Protein AF-A0A8S3Y8Y1-F1 (afdb_monomer)

Nearest PDB structures (foldseek):
  6rm3-assembly1_SH0  TM=4.062E-01  e=2.127E+00  Vairimorpha necatrix
  5c3p-assembly2_B  TM=2.579E-01  e=4.625E+00  Neurospora crassa
  5c3q-assembly4_D  TM=2.534E-01  e=6.235E+00  Neurospora crassa
  5c3p-assembly1_A  TM=2.630E-01  e=7.458E+00  Neurospora crassa

pLDDT: mean 70.75, std 25.03, range [20.86, 96.25]

Solvent-accessible surface area (backbone atoms only — not comparable to full-atom values): 17813 Å² total; per-residue (Å²): 146,78,84,89,84,80,90,81,90,77,25,37,61,84,86,86,85,76,89,85,83,86,81,84,86,87,81,92,76,88,80,81,77,70,85,79,78,76,73,85,83,64,53,75,65,54,51,49,48,48,51,48,44,47,50,54,53,58,52,44,44,47,54,48,52,73,50,102,73,50,38,35,44,36,83,38,64,68,46,51,93,75,58,54,38,70,47,53,51,43,48,47,49,37,49,15,64,75,39,47,77,31,35,39,39,46,31,39,55,57,95,92,62,80,85,47,72,65,58,60,46,55,54,44,39,53,52,44,56,76,75,42,94,72,77,76,78,51,77,66,44,52,52,50,53,46,51,72,54,39,90,56,43,63,82,78,86,85,54,66,82,71,40,62,30,40,65,61,42,51,77,60,44,26,38,93,64,58,51,30,90,87,71,48,78,52,55,76,87,55,48,35,32,42,38,32,38,33,84,42,62,66,52,37,36,35,34,27,66,50,88,86,49,94,65,70,46,61,40,62,31,39,25,89,97,30,59,86,54,79,76,74,61,46,66,64,44,96,61,84,82,56,39,17,55,59,51,44,56,62,52,58,59,58,49,43,89,82,41,63,75,88,56,47,62,60,67,70,65,59,54,63,34,89,86,41,74,77,78,59,76,83,66,61,74,73,76,82,122

Organism: Parnassius apollo (NCBI:txid110799)

Secondary structure (DSSP, 8-state):
----------EE--PPP-----------------TTSSTTS--HHHHHHHHHHHHHHHGGGSS-EE-TTSEEEEEE---TTTTSSHHHHHHHHHHHHHSTT-EEEEEEPPTT----HHHHHHHHHHHHHHH------SHHHHHHHHHTT-TTEE-----GGG-EESGGGGGTTB---SB-TTSPBP-GGG--EEEEETTS-TTEEEEESSTT-SS-EEEE-BPTT-TTS---PEES-SSPPPBPHHIIIIIITGGGGGS-GGGHHHHHH--B-TTS----HHHHTTS--

Structure (mmCIF, N/CA/C/O backbone):
data_AF-A0A8S3Y8Y1-F1
#
_entry.id   AF-A0A8S3Y8Y1-F1
#
loop_
_atom_site.group_PDB
_atom_site.id
_atom_site.type_symbol
_atom_site.label_atom_id
_atom_site.label_alt_id
_atom_site.label_comp_id
_atom_site.label_asym_id
_atom_site.label_entity_id
_atom_site.label_seq_id
_atom_site.pdbx_PDB_ins_code
_atom_site.Cartn_x
_atom_site.Cartn_y
_atom_site.Cartn_z
_atom_site.occupancy
_atom_site.B_iso_or_equiv
_atom_site.auth_seq_id
_atom_site.auth_comp_id
_atom_site.auth_asym_id
_atom_site.auth_atom_id
_atom_site.pdbx_PDB_model_num
ATOM 1 N N . MET A 1 1 ? -17.303 14.295 18.936 1.00 23.83 1 MET A N 1
ATOM 2 C CA . MET A 1 1 ? -17.630 12.850 18.919 1.00 23.83 1 MET A CA 1
ATOM 3 C C . MET A 1 1 ? -17.755 12.363 17.471 1.00 23.83 1 MET A C 1
ATOM 5 O O . MET A 1 1 ? -18.796 11.875 17.056 1.00 23.83 1 MET A O 1
ATOM 9 N N . LYS A 1 2 ? -16.708 12.578 16.667 1.00 20.86 2 LYS A N 1
ATOM 10 C CA . LYS A 1 2 ? -16.625 12.171 15.261 1.00 20.86 2 LYS A CA 1
ATOM 11 C C . LYS A 1 2 ? -15.225 11.591 15.048 1.00 20.86 2 LYS A C 1
ATOM 13 O O . LYS A 1 2 ? -14.275 12.236 15.464 1.00 20.86 2 LYS A O 1
ATOM 18 N N . ARG A 1 3 ? -15.182 10.422 14.396 1.00 26.22 3 ARG A N 1
ATOM 19 C CA . ARG A 1 3 ? -14.034 9.743 13.762 1.00 26.22 3 ARG A CA 1
ATOM 20 C C . ARG A 1 3 ? -12.969 9.148 14.697 1.00 26.22 3 ARG A C 1
ATOM 22 O O . ARG A 1 3 ? -12.005 9.793 15.06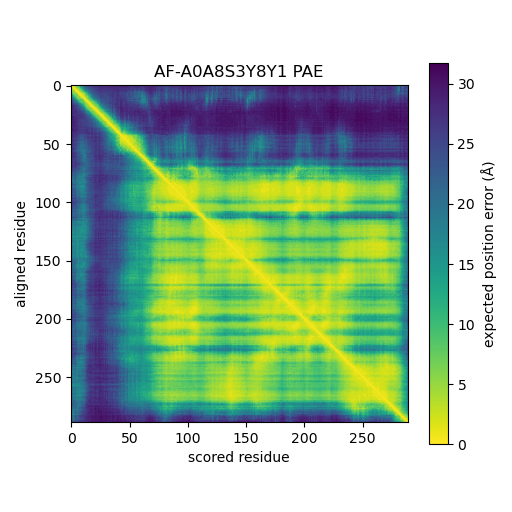5 1.00 26.22 3 ARG A O 1
ATOM 29 N N . VAL A 1 4 ? -13.145 7.858 15.001 1.00 21.75 4 VAL A N 1
ATOM 30 C CA . VAL A 1 4 ? -12.087 6.933 15.471 1.00 21.75 4 VAL A CA 1
ATOM 31 C C . VAL A 1 4 ? -11.690 5.954 14.343 1.00 21.75 4 VAL A C 1
ATOM 33 O O . VAL A 1 4 ? -10.938 5.009 14.548 1.00 21.75 4 VAL A O 1
ATOM 36 N N . ASP A 1 5 ? -12.146 6.187 13.113 1.00 27.16 5 ASP A N 1
ATOM 37 C CA . ASP A 1 5 ? -11.911 5.267 12.003 1.00 27.16 5 ASP A CA 1
ATOM 38 C C . ASP A 1 5 ? -10.678 5.691 11.205 1.00 27.16 5 ASP A C 1
ATOM 40 O O . ASP A 1 5 ? -10.756 6.590 10.370 1.00 27.16 5 ASP A O 1
ATOM 44 N N . LYS A 1 6 ? -9.542 5.032 11.448 1.00 24.86 6 LYS A N 1
ATOM 45 C CA . LYS A 1 6 ? -8.477 4.844 10.451 1.00 24.86 6 LYS A CA 1
ATOM 46 C C . LYS A 1 6 ? -7.597 3.658 10.864 1.00 24.86 6 LYS A C 1
ATOM 48 O O . LYS A 1 6 ? -7.171 3.548 12.008 1.00 24.86 6 LYS A O 1
ATOM 53 N N . ILE A 1 7 ? -7.315 2.817 9.868 1.00 23.47 7 ILE A N 1
ATOM 54 C CA . ILE A 1 7 ? -6.598 1.530 9.887 1.00 23.47 7 ILE A CA 1
ATOM 55 C C . ILE A 1 7 ? -7.489 0.326 10.242 1.00 23.47 7 ILE A C 1
ATOM 57 O O . ILE A 1 7 ? -7.338 -0.328 11.269 1.00 23.47 7 ILE A O 1
ATOM 61 N N . ILE A 1 8 ? -8.387 -0.016 9.314 1.00 24.86 8 ILE A N 1
ATOM 62 C CA . ILE A 1 8 ? -8.789 -1.408 9.088 1.00 24.86 8 ILE A CA 1
ATOM 63 C C . ILE A 1 8 ? -8.590 -1.679 7.593 1.00 24.86 8 ILE A C 1
ATOM 65 O O . ILE A 1 8 ? -9.354 -1.192 6.766 1.00 24.86 8 ILE A O 1
ATOM 69 N N . THR A 1 9 ? -7.541 -2.420 7.239 1.00 24.69 9 THR A N 1
ATOM 70 C CA . THR A 1 9 ? -7.360 -2.923 5.871 1.00 24.69 9 THR A CA 1
ATOM 71 C C . THR A 1 9 ? -8.204 -4.183 5.728 1.00 24.69 9 THR A C 1
ATOM 73 O O . THR A 1 9 ? -7.976 -5.169 6.428 1.00 24.69 9 THR A O 1
ATOM 76 N N . LEU A 1 10 ? -9.209 -4.119 4.860 1.00 25.00 10 LEU A N 1
ATOM 77 C CA . LEU A 1 10 ? -10.186 -5.170 4.609 1.00 25.00 10 LEU A CA 1
ATOM 78 C C . LEU A 1 10 ? -10.212 -5.525 3.130 1.00 25.00 10 LEU A C 1
ATOM 80 O O . LEU A 1 10 ? -10.138 -4.657 2.266 1.00 25.00 10 LEU A O 1
ATOM 84 N N . ALA A 1 11 ? -10.322 -6.816 2.878 1.00 24.70 11 ALA A N 1
ATOM 85 C CA . ALA A 1 11 ? -10.072 -7.481 1.619 1.00 24.70 11 ALA A CA 1
ATOM 86 C C . ALA A 1 11 ? -11.231 -8.473 1.407 1.00 24.70 11 ALA A C 1
ATOM 88 O O . ALA A 1 11 ? -11.487 -9.281 2.300 1.00 24.70 11 ALA A O 1
ATOM 89 N N . LEU A 1 12 ? -11.999 -8.329 0.316 1.00 28.31 12 LEU A N 1
ATOM 90 C CA . LEU A 1 12 ? -13.246 -9.061 0.047 1.00 28.31 12 LEU A CA 1
ATOM 91 C C . LEU A 1 12 ? -13.342 -9.696 -1.337 1.00 28.31 12 LEU A C 1
ATOM 93 O O . LEU A 1 12 ? -12.811 -9.150 -2.296 1.00 28.31 12 LEU A O 1
ATOM 97 N N . LYS A 1 13 ? -14.168 -10.748 -1.455 1.00 27.67 13 LYS A N 1
ATOM 98 C CA . LYS A 1 13 ? -14.647 -11.319 -2.726 1.00 27.67 13 LYS A CA 1
ATOM 99 C C . LYS A 1 13 ? -16.146 -11.646 -2.659 1.00 27.67 13 LYS A C 1
ATOM 101 O O . LYS A 1 13 ? -16.611 -12.220 -1.678 1.00 27.67 13 LYS A O 1
ATOM 106 N N . ASN A 1 14 ? -16.893 -11.358 -3.730 1.00 28.98 14 ASN A N 1
ATOM 107 C CA . ASN A 1 14 ? -18.220 -11.934 -3.991 1.00 28.98 14 ASN A CA 1
ATOM 108 C C . ASN A 1 14 ? -18.154 -12.837 -5.231 1.00 28.98 14 ASN A C 1
ATOM 110 O O . ASN A 1 14 ? -17.742 -12.399 -6.301 1.00 28.98 14 ASN A O 1
ATOM 114 N N . GLY A 1 15 ? -18.585 -14.092 -5.089 1.00 24.30 15 GLY A N 1
ATOM 115 C CA . GLY A 1 15 ? -18.872 -14.978 -6.214 1.00 24.30 15 GLY A CA 1
ATOM 116 C C . GLY A 1 15 ? -20.285 -14.732 -6.738 1.00 24.30 15 GLY A C 1
ATOM 117 O O . GLY A 1 15 ? -21.258 -14.920 -6.008 1.00 24.30 15 GLY A O 1
ATOM 118 N N . THR A 1 16 ? -20.409 -14.328 -7.998 1.00 24.09 16 THR A N 1
ATOM 119 C CA . THR A 1 16 ? -21.662 -14.406 -8.752 1.00 24.09 16 THR A CA 1
ATOM 120 C C . THR A 1 16 ? -21.821 -15.822 -9.290 1.00 24.09 16 THR A C 1
ATOM 122 O O . THR A 1 16 ? -21.011 -16.294 -10.082 1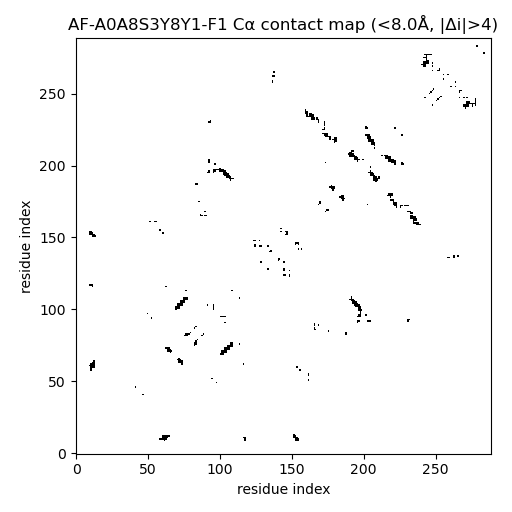.00 24.09 16 THR A O 1
ATOM 125 N N . THR A 1 17 ? -22.869 -16.508 -8.843 1.00 27.53 17 THR A N 1
ATOM 126 C CA . THR A 1 17 ? -23.357 -17.742 -9.458 1.00 27.53 17 THR A CA 1
ATOM 127 C C . THR A 1 17 ? -24.459 -17.369 -10.445 1.00 27.53 17 THR A C 1
ATOM 129 O O . THR A 1 17 ? -25.497 -16.854 -10.042 1.00 27.53 17 THR A O 1
ATOM 132 N N . GLU A 1 18 ? -24.246 -17.637 -11.732 1.00 24.78 18 GLU A N 1
ATOM 133 C CA . GLU A 1 18 ? -25.338 -17.883 -12.677 1.00 24.78 18 GLU A CA 1
ATOM 134 C C . GLU A 1 18 ? -25.140 -19.256 -13.339 1.00 24.78 18 GLU A C 1
ATOM 136 O O . GLU A 1 18 ? -23.999 -19.690 -13.523 1.00 24.78 18 GLU A O 1
ATOM 141 N N . PRO A 1 19 ? -26.232 -19.983 -13.641 1.00 24.92 19 PRO A N 1
ATOM 142 C CA . PRO A 1 19 ? -26.172 -21.383 -14.021 1.00 24.92 19 PRO A CA 1
ATOM 143 C C . PRO A 1 19 ? -25.986 -21.524 -15.533 1.00 24.92 19 PRO A C 1
ATOM 145 O O . PRO A 1 19 ? -26.845 -21.110 -16.310 1.00 24.92 19 PRO A O 1
ATOM 148 N N . LEU A 1 20 ? -24.910 -22.186 -15.963 1.00 25.19 20 LEU A N 1
ATOM 149 C CA . LEU A 1 20 ? -24.843 -22.741 -17.313 1.00 25.19 20 LEU A CA 1
ATOM 150 C C . LEU A 1 20 ? -25.178 -24.229 -17.279 1.00 25.19 20 LEU A C 1
ATOM 152 O O . LEU A 1 20 ? -24.509 -25.061 -16.669 1.00 25.19 20 LEU A O 1
ATOM 156 N N . GLN A 1 21 ? -26.294 -24.517 -17.930 1.00 24.86 21 GLN A N 1
ATOM 157 C CA . GLN A 1 21 ? -26.898 -25.815 -18.127 1.00 24.86 21 GLN A CA 1
ATOM 158 C C . GLN A 1 21 ? -26.229 -26.507 -19.324 1.00 24.86 21 GLN A C 1
ATOM 160 O O . GLN A 1 21 ? -26.227 -25.966 -20.426 1.00 24.86 21 GLN A O 1
ATOM 165 N N . GLY A 1 22 ? -25.731 -27.729 -19.105 1.00 24.05 22 GLY A N 1
ATOM 166 C CA . GLY A 1 22 ? -25.440 -28.717 -20.150 1.00 24.05 22 GLY A CA 1
ATOM 167 C C . GLY A 1 22 ? -23.963 -28.901 -20.507 1.00 24.05 22 GLY A C 1
ATOM 168 O O . GLY A 1 22 ? -23.391 -28.085 -21.213 1.00 24.05 22 GLY A O 1
ATOM 169 N N . CYS A 1 23 ? -23.365 -30.031 -20.118 1.00 22.09 23 CYS A N 1
ATOM 170 C CA . CYS A 1 23 ? -23.123 -31.172 -21.014 1.00 22.09 23 CYS A CA 1
ATOM 171 C C . CYS A 1 23 ? -22.205 -32.212 -20.336 1.00 22.09 23 CYS A C 1
ATOM 173 O O . CYS A 1 23 ? -21.180 -31.853 -19.777 1.00 22.09 23 CYS A O 1
ATOM 175 N N . SER A 1 24 ? -22.629 -33.475 -20.428 1.00 24.20 24 SER A N 1
ATOM 176 C CA . SER A 1 24 ? -21.925 -34.764 -20.312 1.00 24.20 24 SER A CA 1
ATOM 177 C C . SER A 1 24 ? -20.860 -35.033 -19.236 1.00 24.20 24 SER A C 1
ATOM 179 O O . SER A 1 24 ? -19.917 -34.291 -19.003 1.00 24.20 24 SER A O 1
ATOM 181 N N . LYS A 1 25 ? -21.023 -36.227 -18.663 1.00 28.50 25 LYS A N 1
ATOM 182 C CA . LYS A 1 25 ? -20.117 -36.956 -17.782 1.00 28.50 25 LYS A CA 1
ATOM 183 C C . LYS A 1 25 ? -18.821 -37.377 -18.489 1.00 28.50 25 LYS A C 1
ATOM 185 O O . LYS A 1 25 ? -18.799 -37.490 -19.713 1.00 28.50 25 LYS A O 1
ATOM 190 N N . ASP A 1 26 ? -17.873 -37.735 -17.622 1.00 26.00 26 ASP A N 1
ATOM 191 C CA . ASP A 1 26 ? -16.700 -38.590 -17.821 1.00 26.00 26 ASP A CA 1
ATOM 192 C C . ASP A 1 26 ? -15.452 -37.900 -18.392 1.00 26.00 26 ASP A C 1
ATOM 194 O O . ASP A 1 26 ? -15.323 -37.713 -19.591 1.00 26.00 26 ASP A O 1
ATOM 198 N N . ASP A 1 27 ? -14.531 -37.527 -17.491 1.00 24.45 27 ASP A N 1
ATOM 199 C CA . ASP A 1 27 ? -13.137 -37.990 -17.544 1.00 24.45 27 ASP A CA 1
ATOM 200 C C . ASP A 1 27 ? -12.398 -37.659 -16.232 1.00 24.45 27 ASP A C 1
ATOM 202 O O . ASP A 1 27 ? -12.190 -36.508 -15.847 1.00 24.45 27 ASP A O 1
ATOM 206 N N . HIS A 1 28 ? -12.011 -38.713 -15.512 1.00 26.66 28 HIS A N 1
ATOM 207 C CA . HIS A 1 28 ? -11.091 -38.650 -14.383 1.00 26.66 28 HIS A CA 1
ATOM 208 C C . HIS A 1 28 ? -9.667 -38.431 -14.907 1.00 26.66 28 HIS A C 1
ATOM 210 O O . HIS A 1 28 ? -9.074 -39.350 -15.465 1.00 26.66 28 HIS A O 1
ATOM 216 N N . ILE A 1 29 ? -9.075 -37.264 -14.646 1.00 22.75 29 ILE A N 1
ATOM 217 C CA . ILE A 1 29 ? -7.619 -37.090 -14.709 1.00 22.75 29 ILE A CA 1
ATOM 218 C C . ILE A 1 29 ? -7.143 -36.602 -13.344 1.00 22.75 29 ILE A C 1
ATOM 220 O O . ILE A 1 29 ? -7.298 -35.443 -12.970 1.00 22.75 29 ILE A O 1
ATOM 224 N N . SER A 1 30 ? -6.578 -37.530 -12.574 1.00 24.38 30 SER A N 1
ATOM 225 C CA . SER A 1 30 ? -5.793 -37.227 -11.385 1.00 24.38 30 SER A CA 1
ATOM 226 C C . SER A 1 30 ? -4.417 -36.715 -11.811 1.00 24.38 30 SER A C 1
ATOM 228 O O . SER A 1 30 ? -3.588 -37.492 -12.282 1.00 24.38 30 SER A O 1
ATOM 230 N N . THR A 1 31 ? -4.136 -35.436 -11.598 1.00 23.33 31 THR A N 1
ATOM 231 C CA . THR A 1 31 ? -2.765 -34.908 -11.592 1.00 23.33 31 THR A CA 1
ATOM 232 C C . THR A 1 31 ? -2.400 -34.508 -10.170 1.00 23.33 31 THR A C 1
ATOM 234 O O . THR A 1 31 ? -2.453 -33.352 -9.764 1.00 23.33 31 THR A O 1
ATOM 237 N N . SER A 1 32 ? -2.030 -35.515 -9.379 1.00 24.16 32 SER A N 1
ATOM 238 C CA . SER A 1 32 ? -1.279 -35.328 -8.143 1.00 24.16 32 SER A CA 1
ATOM 239 C C . SER A 1 32 ? 0.134 -34.857 -8.497 1.00 24.16 32 SER A C 1
ATOM 241 O O . SER A 1 32 ? 0.997 -35.670 -8.828 1.00 24.16 32 SER A O 1
ATOM 243 N N . LEU A 1 33 ? 0.380 -33.548 -8.447 1.00 24.61 33 LEU A N 1
ATOM 244 C CA . LEU A 1 33 ? 1.743 -33.022 -8.407 1.00 24.61 33 LEU A CA 1
ATOM 245 C C . LEU A 1 33 ? 2.350 -33.382 -7.042 1.00 24.61 33 LEU A C 1
ATOM 247 O O . LEU A 1 33 ? 1.899 -32.913 -5.995 1.00 24.61 33 LEU A O 1
ATOM 251 N N . ASN A 1 34 ? 3.338 -34.279 -7.066 1.00 23.42 34 ASN A N 1
ATOM 252 C CA . ASN A 1 34 ? 4.111 -34.710 -5.905 1.00 23.42 34 ASN A CA 1
ATOM 253 C C . ASN A 1 34 ? 4.783 -33.498 -5.238 1.00 23.42 34 ASN A C 1
ATOM 255 O O . ASN A 1 34 ? 5.732 -32.927 -5.768 1.00 23.42 34 ASN A O 1
ATOM 259 N N . LYS A 1 35 ? 4.333 -33.145 -4.028 1.00 28.31 35 LYS A N 1
ATOM 260 C CA . LYS A 1 35 ? 4.909 -32.091 -3.165 1.00 28.31 35 LYS A CA 1
ATOM 261 C C . LYS A 1 35 ? 6.355 -32.358 -2.700 1.00 28.31 35 LYS A C 1
ATOM 263 O O . LYS A 1 35 ? 6.893 -31.562 -1.939 1.00 28.31 35 LYS A O 1
ATOM 268 N N . SER A 1 36 ? 6.987 -33.458 -3.110 1.00 28.17 36 SER A N 1
ATOM 269 C CA . SER A 1 36 ? 8.294 -33.894 -2.601 1.00 28.17 36 SER A CA 1
ATOM 270 C C . SER A 1 36 ? 9.499 -33.514 -3.468 1.00 28.17 36 SER A C 1
ATOM 272 O O . SER A 1 36 ? 10.618 -33.781 -3.047 1.00 28.17 36 SER A O 1
ATOM 274 N N . GLU A 1 37 ? 9.315 -32.907 -4.646 1.00 28.73 37 GLU A N 1
ATOM 275 C CA . GLU A 1 37 ? 10.431 -32.641 -5.582 1.00 28.73 37 GLU A CA 1
ATOM 276 C C . GLU A 1 37 ? 10.811 -31.158 -5.755 1.00 28.73 37 GLU A C 1
ATOM 278 O O . GLU A 1 37 ? 11.763 -30.860 -6.465 1.00 28.73 37 GLU A O 1
ATOM 283 N N . VAL A 1 38 ? 10.158 -30.218 -5.056 1.00 29.95 38 VAL A N 1
ATOM 284 C CA . VAL A 1 38 ? 10.488 -28.769 -5.126 1.00 29.95 38 VAL A CA 1
ATOM 285 C C . VAL A 1 38 ? 11.272 -28.276 -3.890 1.00 29.95 38 VAL A C 1
ATOM 287 O O . VAL A 1 38 ? 11.667 -27.119 -3.792 1.00 29.95 38 VAL A O 1
ATOM 290 N N . SER A 1 39 ? 11.559 -29.155 -2.926 1.00 31.42 39 SER A N 1
ATOM 291 C CA . SER A 1 39 ? 12.133 -28.786 -1.623 1.00 31.42 39 SER A CA 1
ATOM 292 C C . SER A 1 39 ? 13.669 -28.798 -1.534 1.00 31.42 39 SER A C 1
ATOM 294 O O . SER A 1 39 ? 14.193 -28.697 -0.428 1.00 31.42 39 SER A O 1
ATOM 296 N N . SER A 1 40 ? 14.415 -28.931 -2.638 1.00 31.78 40 SER A N 1
ATOM 297 C CA . SER A 1 40 ? 15.884 -29.080 -2.578 1.00 31.78 40 SER A CA 1
ATOM 298 C C . SER A 1 40 ? 16.717 -27.839 -2.921 1.00 31.78 40 SER A C 1
ATOM 300 O O . SER A 1 40 ? 17.936 -27.921 -2.815 1.00 31.78 40 SER A O 1
ATOM 302 N N . GLU A 1 41 ? 16.125 -26.691 -3.270 1.00 35.97 41 GLU A N 1
ATOM 303 C CA . GLU A 1 41 ? 16.911 -25.488 -3.634 1.00 35.97 41 GLU A CA 1
ATOM 304 C C . GLU A 1 41 ? 16.467 -24.169 -2.977 1.00 35.97 41 GLU A C 1
ATOM 306 O O . GLU A 1 41 ? 17.026 -23.115 -3.278 1.00 35.97 41 GLU A O 1
ATOM 311 N N . LEU A 1 42 ? 15.526 -24.196 -2.030 1.00 35.12 42 LEU A N 1
ATOM 312 C CA . LEU A 1 42 ? 15.080 -22.991 -1.321 1.00 35.12 42 LEU A CA 1
ATOM 313 C C . LEU A 1 42 ? 15.514 -23.039 0.145 1.00 35.12 42 LEU A C 1
ATOM 315 O O . LEU A 1 42 ? 15.222 -23.995 0.861 1.00 35.12 42 LEU A O 1
ATOM 319 N N . ASN A 1 43 ? 16.231 -22.009 0.604 1.00 36.56 43 ASN A N 1
ATOM 320 C CA . ASN A 1 43 ? 16.643 -21.926 2.004 1.00 36.56 43 ASN A CA 1
ATOM 321 C C . ASN A 1 43 ? 15.439 -21.591 2.914 1.00 36.56 43 ASN A C 1
ATOM 323 O O . ASN A 1 43 ? 14.423 -21.055 2.468 1.00 36.56 43 ASN A O 1
ATOM 327 N N . GLN A 1 44 ? 15.561 -21.856 4.216 1.00 36.12 44 GLN A N 1
ATOM 328 C CA . GLN A 1 44 ? 14.463 -21.673 5.175 1.00 36.12 44 GLN A CA 1
ATOM 329 C C . GLN A 1 44 ? 13.957 -20.226 5.303 1.00 36.12 44 GLN A C 1
ATOM 331 O O . GLN A 1 44 ? 12.808 -20.006 5.679 1.00 36.12 44 GLN A O 1
ATOM 336 N N . ASP A 1 45 ? 14.781 -19.237 4.965 1.00 37.19 45 ASP A N 1
ATOM 337 C CA . ASP A 1 45 ? 14.395 -17.828 4.910 1.00 37.19 45 ASP A CA 1
ATOM 338 C C . ASP A 1 45 ? 13.669 -17.481 3.604 1.00 37.19 45 ASP A C 1
ATOM 340 O O . ASP A 1 45 ? 12.795 -16.622 3.622 1.00 37.19 45 ASP A O 1
ATOM 344 N N . GLN A 1 46 ? 13.945 -18.176 2.494 1.00 36.09 46 GLN A N 1
ATOM 345 C CA . GLN A 1 46 ? 13.155 -18.091 1.259 1.00 36.09 46 GLN A CA 1
ATOM 346 C C . GLN A 1 46 ? 11.789 -18.752 1.426 1.00 36.09 46 GLN A C 1
ATOM 348 O O . GLN A 1 46 ? 10.807 -18.217 0.928 1.00 36.09 46 GLN A O 1
ATOM 353 N N . ILE A 1 47 ? 11.707 -19.848 2.185 1.00 37.25 47 ILE A N 1
ATOM 354 C CA . ILE A 1 47 ? 10.434 -20.480 2.558 1.00 37.25 47 ILE A CA 1
ATOM 355 C C . ILE A 1 47 ? 9.640 -19.556 3.485 1.00 37.25 47 ILE A C 1
ATOM 357 O O . ILE A 1 47 ? 8.475 -19.312 3.223 1.00 37.25 47 ILE A O 1
ATOM 361 N N . ARG A 1 48 ? 10.262 -18.931 4.493 1.00 37.34 48 ARG A N 1
ATOM 362 C CA . ARG A 1 48 ? 9.583 -17.944 5.358 1.00 37.34 48 ARG A CA 1
ATOM 363 C C . ARG A 1 48 ? 9.228 -16.645 4.644 1.00 37.34 48 ARG A C 1
ATOM 365 O O . ARG A 1 48 ? 8.236 -16.018 4.992 1.00 37.34 48 ARG A O 1
ATOM 372 N N . ALA A 1 49 ? 10.029 -16.218 3.670 1.00 36.88 49 ALA A N 1
ATOM 373 C CA . ALA A 1 49 ? 9.700 -15.091 2.808 1.00 36.88 49 ALA A CA 1
ATOM 374 C C . ALA A 1 49 ? 8.554 -15.455 1.867 1.00 36.88 49 ALA A C 1
ATOM 376 O O . ALA A 1 49 ? 7.691 -14.615 1.675 1.00 36.88 49 ALA A O 1
ATOM 377 N N . ALA A 1 50 ? 8.504 -16.686 1.351 1.00 33.62 50 ALA A N 1
ATOM 378 C CA . ALA A 1 50 ? 7.390 -17.222 0.579 1.00 33.62 50 ALA A CA 1
ATOM 379 C C . ALA A 1 50 ? 6.149 -17.465 1.445 1.00 33.62 50 ALA A C 1
ATOM 381 O O . ALA A 1 50 ? 5.072 -17.240 0.947 1.00 33.62 50 ALA A O 1
ATOM 382 N N . GLU A 1 51 ? 6.257 -17.807 2.730 1.00 36.16 51 GLU A N 1
ATOM 383 C CA . GLU A 1 51 ? 5.138 -17.902 3.686 1.00 36.16 51 GLU A CA 1
ATOM 384 C C . GLU A 1 51 ? 4.677 -16.513 4.156 1.00 36.16 51 GLU A C 1
ATOM 386 O O . GLU A 1 51 ? 3.491 -16.271 4.364 1.00 36.16 51 GLU A O 1
ATOM 391 N N . GLY A 1 52 ? 5.607 -15.568 4.309 1.00 34.06 52 GLY A N 1
ATOM 392 C CA . GLY A 1 52 ? 5.357 -14.149 4.569 1.00 34.06 52 GLY A CA 1
ATOM 393 C C . GLY A 1 52 ? 4.695 -13.469 3.372 1.00 34.06 52 GLY A C 1
ATOM 394 O O . GLY A 1 52 ? 3.754 -12.695 3.526 1.00 34.06 52 GLY A O 1
ATOM 395 N N . LEU A 1 53 ? 5.139 -13.817 2.162 1.00 38.44 53 LEU A N 1
ATOM 396 C CA . LEU A 1 53 ? 4.523 -13.385 0.921 1.00 38.44 53 LEU A CA 1
ATOM 397 C C . LEU A 1 53 ? 3.258 -14.152 0.599 1.00 38.44 53 LEU A C 1
ATOM 399 O O . LEU A 1 53 ? 2.346 -13.528 0.099 1.00 38.44 53 LEU A O 1
ATOM 403 N N . GLU A 1 54 ? 3.157 -15.439 0.913 1.00 33.72 54 GLU A N 1
ATOM 404 C CA . GLU A 1 54 ? 1.917 -16.199 0.825 1.00 33.72 54 GLU A CA 1
ATOM 405 C C . GLU A 1 54 ? 0.930 -15.654 1.826 1.00 33.72 54 GLU A C 1
ATOM 407 O O . GLU A 1 54 ? -0.234 -15.607 1.495 1.00 33.72 54 GLU A O 1
ATOM 412 N N . SER A 1 55 ? 1.354 -15.142 2.982 1.00 31.53 55 SER A N 1
ATOM 413 C CA . SER A 1 55 ? 0.476 -14.401 3.885 1.00 31.53 55 SER A CA 1
ATOM 414 C C . SER A 1 55 ? 0.160 -12.987 3.387 1.00 31.53 55 SER A C 1
ATOM 416 O O . SER A 1 55 ? -0.956 -12.546 3.638 1.00 31.53 55 SER A O 1
ATOM 418 N N . LEU A 1 56 ? 1.023 -12.327 2.592 1.00 32.22 56 LEU A N 1
ATOM 419 C CA . LEU A 1 56 ? 0.690 -11.126 1.788 1.00 32.22 56 LEU A CA 1
ATOM 420 C C . LEU A 1 56 ? -0.196 -11.428 0.561 1.00 32.22 56 LEU A C 1
ATOM 422 O O . LEU A 1 56 ? -0.977 -10.588 0.138 1.00 32.22 56 LEU A O 1
ATOM 426 N N . ILE A 1 57 ? -0.122 -12.629 0.003 1.00 35.31 57 ILE A N 1
ATOM 427 C CA . ILE A 1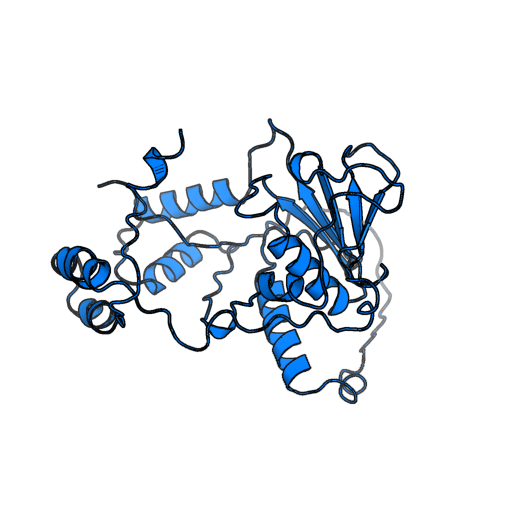 57 ? -1.018 -13.175 -1.019 1.00 35.31 57 ILE A CA 1
ATOM 428 C C . ILE A 1 57 ? -2.264 -13.749 -0.326 1.00 35.31 57 ILE A C 1
ATOM 430 O O . ILE A 1 57 ? -3.333 -13.806 -0.904 1.00 35.31 57 ILE A O 1
ATOM 434 N N . THR A 1 58 ? -2.222 -14.042 0.969 1.00 32.12 58 THR A N 1
ATOM 435 C CA . THR A 1 58 ? -3.414 -14.288 1.783 1.00 32.12 58 THR A CA 1
ATOM 436 C C . THR A 1 58 ? -4.052 -12.949 2.144 1.00 32.12 58 THR A C 1
ATOM 438 O O . THR A 1 58 ? -5.270 -12.879 2.242 1.00 32.12 58 THR A O 1
ATOM 441 N N . LEU A 1 59 ? -3.288 -11.839 2.194 1.00 33.59 59 LEU A N 1
ATOM 442 C CA . LEU A 1 59 ? -3.889 -10.500 2.101 1.00 33.59 59 LEU A CA 1
ATOM 443 C C . LEU A 1 59 ? -4.666 -10.347 0.784 1.00 33.59 59 LEU A C 1
ATOM 445 O O . LEU A 1 59 ? -5.479 -9.449 0.688 1.00 33.59 59 LEU A O 1
ATOM 449 N N . SER A 1 60 ? -4.494 -11.227 -0.204 1.00 36.50 60 SER A N 1
ATOM 450 C CA . SER A 1 60 ? -5.118 -11.171 -1.523 1.00 36.50 60 SER A CA 1
ATOM 451 C C . SER A 1 60 ? -6.500 -11.843 -1.654 1.00 36.50 60 SER A C 1
ATOM 453 O O . SER A 1 60 ? -7.035 -11.981 -2.749 1.00 36.50 60 SER A O 1
ATOM 455 N N . ASP A 1 61 ? -7.207 -11.999 -0.534 1.00 34.03 61 ASP A N 1
ATOM 456 C CA . ASP A 1 61 ? -8.652 -11.721 -0.559 1.00 34.03 61 ASP A CA 1
ATOM 457 C C . ASP A 1 61 ? -8.937 -10.236 -0.918 1.00 34.03 61 ASP A C 1
ATOM 459 O O . ASP A 1 61 ? -10.086 -9.823 -0.926 1.00 34.03 61 ASP A O 1
ATOM 463 N N . LEU A 1 62 ? -7.927 -9.393 -1.214 1.00 37.34 62 LEU A N 1
ATOM 464 C CA . LEU A 1 62 ? -8.028 -7.984 -1.637 1.00 37.34 62 LEU A CA 1
ATOM 465 C C . LEU A 1 62 ? -8.717 -7.857 -3.009 1.00 37.34 62 LEU A C 1
ATOM 467 O O . LEU A 1 62 ? -8.065 -7.534 -3.997 1.00 37.34 62 LEU A O 1
ATOM 471 N N . GLY A 1 63 ? -10.025 -8.112 -3.108 1.00 35.81 63 GLY A N 1
ATOM 472 C CA . GLY A 1 63 ? -10.802 -7.825 -4.324 1.00 35.81 63 GLY A CA 1
ATOM 473 C C . GLY A 1 63 ? -10.330 -8.580 -5.567 1.00 35.81 63 GLY A C 1
ATOM 474 O O . GLY A 1 63 ? -10.597 -8.146 -6.687 1.00 35.81 63 GLY A O 1
ATOM 475 N N . LEU A 1 64 ? -9.577 -9.669 -5.397 1.00 42.25 64 LEU A N 1
ATOM 476 C CA . LEU A 1 64 ? -8.963 -10.375 -6.507 1.00 42.25 64 LEU A CA 1
ATOM 477 C C . LEU A 1 64 ? -9.955 -11.313 -7.184 1.00 42.25 64 LEU A C 1
ATOM 479 O O . LEU A 1 64 ? -10.359 -12.341 -6.631 1.00 42.25 64 LEU A O 1
ATOM 483 N N . SER A 1 65 ? -10.284 -11.020 -8.440 1.00 39.97 65 SER A N 1
ATOM 484 C CA . SER A 1 65 ? -10.775 -12.060 -9.338 1.00 39.97 65 SER A CA 1
ATOM 485 C C . SER A 1 65 ? -9.5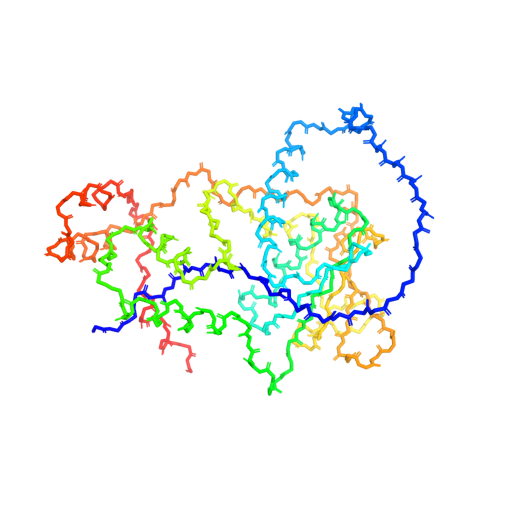82 -12.914 -9.772 1.00 39.97 65 SER A C 1
ATOM 487 O O . SER A 1 65 ? -8.702 -12.424 -10.484 1.00 39.97 65 SER A O 1
ATOM 489 N N . HIS A 1 66 ? -9.551 -14.166 -9.326 1.00 42.41 66 HIS A N 1
ATOM 490 C CA . HIS A 1 66 ? -8.664 -15.191 -9.866 1.00 42.41 66 HIS A CA 1
ATOM 491 C C . HIS A 1 66 ? -9.405 -15.883 -11.013 1.00 42.41 66 HIS A C 1
ATOM 493 O O . HIS A 1 66 ? -10.509 -16.387 -10.793 1.00 42.41 66 HIS A O 1
ATOM 499 N N . ASP A 1 67 ? -8.842 -15.825 -12.217 1.00 45.38 67 ASP A N 1
ATOM 500 C CA . ASP A 1 67 ? -9.256 -16.667 -13.347 1.00 45.38 67 ASP A CA 1
ATOM 501 C C . ASP A 1 67 ? -8.473 -17.988 -13.284 1.00 45.38 67 ASP A C 1
ATOM 503 O O . ASP A 1 67 ? -7.363 -18.013 -12.748 1.00 45.38 67 ASP A O 1
ATOM 507 N N . ASP A 1 68 ? -8.988 -19.061 -13.886 1.00 46.41 68 ASP A N 1
ATOM 508 C CA . ASP A 1 68 ? -8.379 -20.407 -13.902 1.00 46.41 68 ASP A CA 1
ATOM 509 C C . ASP A 1 68 ? -6.982 -20.446 -14.580 1.00 46.41 68 ASP A C 1
ATOM 511 O O . ASP A 1 68 ? -6.351 -21.496 -14.689 1.00 46.41 68 ASP A O 1
ATOM 515 N N . ARG A 1 69 ? -6.477 -19.293 -15.045 1.00 50.19 69 ARG A N 1
ATOM 516 C CA . ARG A 1 69 ? -5.206 -19.095 -15.760 1.00 50.19 69 ARG A CA 1
ATOM 517 C C . ARG A 1 69 ? -4.100 -18.402 -14.945 1.00 50.19 69 ARG A C 1
ATOM 519 O O . ARG A 1 69 ? -3.201 -17.839 -15.557 1.00 50.19 69 ARG A O 1
ATOM 526 N N . ASN A 1 70 ? -4.149 -18.392 -13.608 1.00 56.94 70 ASN A N 1
ATOM 527 C CA . ASN A 1 70 ? -3.197 -17.653 -12.745 1.00 56.94 70 ASN A CA 1
ATOM 528 C C . ASN A 1 70 ? -3.143 -16.127 -13.000 1.00 56.94 70 ASN A C 1
ATOM 530 O O . ASN A 1 70 ? -2.193 -15.442 -12.609 1.00 56.94 70 ASN A O 1
ATOM 534 N N . ASP A 1 71 ? -4.182 -15.570 -13.621 1.00 59.88 71 ASP A N 1
ATOM 535 C CA . ASP A 1 71 ? -4.300 -14.141 -13.889 1.00 59.88 71 ASP A CA 1
ATOM 536 C C . ASP A 1 71 ? -5.013 -13.444 -12.718 1.00 59.88 71 ASP A C 1
ATOM 538 O O . ASP A 1 71 ? -6.122 -13.808 -12.322 1.00 59.88 71 ASP A O 1
ATOM 542 N N . MET A 1 72 ? -4.386 -12.396 -12.188 1.00 60.00 72 MET A N 1
ATOM 543 C CA . MET A 1 72 ? -4.867 -11.593 -11.067 1.00 60.00 72 MET A CA 1
ATOM 544 C C . MET A 1 72 ? -5.143 -10.163 -11.532 1.00 60.00 72 MET A C 1
ATOM 546 O O . MET A 1 72 ? -4.226 -9.473 -11.966 1.00 60.00 72 MET A O 1
ATOM 550 N N . THR A 1 73 ? -6.386 -9.683 -11.432 1.00 65.44 73 THR A N 1
ATOM 551 C CA . THR A 1 73 ? -6.740 -8.291 -11.782 1.00 65.44 73 THR A CA 1
ATOM 552 C C . THR A 1 73 ? -7.224 -7.516 -10.558 1.00 65.44 73 THR A C 1
ATOM 554 O O . THR A 1 73 ? -8.173 -7.941 -9.907 1.00 65.44 73 THR A O 1
ATOM 557 N N . THR A 1 74 ? -6.625 -6.349 -10.292 1.00 61.12 74 THR A N 1
ATOM 558 C CA . THR A 1 74 ? -7.028 -5.423 -9.218 1.00 61.12 74 THR A CA 1
ATOM 559 C C . THR A 1 74 ? -7.397 -4.048 -9.765 1.00 61.12 74 THR A C 1
ATOM 561 O O . THR A 1 74 ? -6.504 -3.279 -10.134 1.00 61.12 74 THR A O 1
ATOM 564 N N . PRO A 1 75 ? -8.691 -3.687 -9.822 1.00 62.00 75 PRO A N 1
ATOM 565 C CA . PRO A 1 75 ? -9.090 -2.295 -9.955 1.00 62.00 75 PRO A CA 1
ATOM 566 C C . PRO A 1 75 ? -8.858 -1.574 -8.620 1.00 62.00 75 PRO A C 1
ATOM 568 O O . PRO A 1 75 ? -9.480 -1.900 -7.612 1.00 62.00 75 PRO A O 1
ATOM 571 N N . LEU A 1 76 ? -7.956 -0.596 -8.611 1.00 69.12 76 LEU A N 1
ATOM 572 C CA . LEU A 1 76 ? -7.640 0.226 -7.444 1.00 69.12 76 LEU A CA 1
ATOM 573 C C . LEU A 1 76 ? -7.877 1.705 -7.744 1.00 69.12 76 LEU A C 1
ATOM 575 O O . LEU A 1 76 ? -7.872 2.148 -8.902 1.00 69.12 76 LEU A O 1
ATOM 579 N N . ASP A 1 77 ? -8.083 2.485 -6.684 1.00 69.25 77 ASP A N 1
ATOM 580 C CA . ASP A 1 77 ? -8.089 3.934 -6.816 1.00 69.25 77 ASP A CA 1
ATOM 581 C C . ASP A 1 77 ? -6.725 4.451 -7.304 1.00 69.25 77 ASP A C 1
ATOM 583 O O . ASP A 1 77 ? -5.692 3.773 -7.296 1.00 69.25 77 ASP A O 1
ATOM 587 N N . THR A 1 78 ? -6.715 5.699 -7.752 1.00 72.44 78 THR A N 1
ATOM 588 C CA . THR A 1 78 ? -5.499 6.349 -8.239 1.00 72.44 78 THR A CA 1
ATOM 589 C C . THR A 1 78 ? -4.736 7.065 -7.129 1.00 72.44 78 THR A C 1
ATOM 591 O O . THR A 1 78 ? -3.940 7.957 -7.431 1.00 72.44 78 THR A O 1
ATOM 594 N N . CYS A 1 79 ? -4.987 6.737 -5.856 1.00 71.44 79 CYS A N 1
ATOM 595 C CA . CYS A 1 79 ? -4.389 7.433 -4.726 1.00 71.44 79 CYS A CA 1
ATOM 596 C C . CYS A 1 79 ? -2.873 7.222 -4.733 1.00 71.44 79 CYS A C 1
ATOM 598 O O . CYS A 1 79 ? -2.376 6.120 -4.486 1.00 71.44 79 CYS A O 1
ATOM 600 N N . GLY A 1 80 ? -2.119 8.288 -5.017 1.00 64.75 80 GLY A N 1
ATOM 601 C CA . GLY A 1 80 ? -0.659 8.231 -5.091 1.00 64.75 80 GLY A CA 1
ATOM 602 C C . GLY A 1 80 ? -0.025 7.799 -3.769 1.00 64.75 80 GLY A C 1
ATOM 603 O O . GLY A 1 80 ? 0.901 6.996 -3.765 1.00 64.75 80 GLY A O 1
ATOM 604 N N . GLY A 1 81 ? -0.563 8.255 -2.637 1.00 65.88 81 GLY A N 1
ATOM 605 C CA . GLY A 1 81 ? -0.043 7.897 -1.315 1.00 65.88 81 GLY A CA 1
ATOM 606 C C . GLY A 1 81 ? -0.252 6.429 -0.933 1.00 65.88 81 GLY A C 1
ATOM 607 O O . GLY A 1 81 ? 0.510 5.906 -0.128 1.00 65.88 81 GLY A O 1
ATOM 608 N N . GLN A 1 82 ? -1.248 5.757 -1.517 1.00 65.75 82 GLN A N 1
ATOM 609 C CA . GLN A 1 82 ? -1.673 4.421 -1.087 1.00 65.75 82 GLN A CA 1
ATOM 610 C C . GLN A 1 82 ? -1.391 3.360 -2.147 1.00 65.75 82 GLN A C 1
ATOM 612 O O . GLN A 1 82 ? -0.620 2.443 -1.889 1.00 65.75 82 GLN A O 1
ATOM 617 N N . ASN A 1 83 ? -1.947 3.520 -3.347 1.00 76.94 83 ASN A N 1
ATOM 618 C CA . ASN A 1 83 ? -2.001 2.459 -4.354 1.00 76.94 83 ASN A CA 1
ATOM 619 C C . ASN A 1 83 ? -1.084 2.737 -5.551 1.00 76.94 83 ASN A C 1
ATOM 621 O O . ASN A 1 83 ? -0.412 1.840 -6.060 1.00 76.94 83 ASN A O 1
ATOM 625 N N . LYS A 1 84 ? -0.985 3.998 -5.983 1.00 82.62 84 LYS A N 1
ATOM 626 C CA . LYS A 1 84 ? -0.256 4.394 -7.195 1.00 82.62 84 LYS A CA 1
ATOM 627 C C . LYS A 1 84 ? 1.121 4.985 -6.890 1.00 82.62 84 LYS A C 1
ATOM 629 O O . LYS A 1 84 ? 1.410 6.134 -7.223 1.00 82.62 84 LYS A O 1
ATOM 634 N N . ASN A 1 85 ? 1.986 4.186 -6.269 1.00 87.25 85 ASN A N 1
ATOM 635 C CA . ASN A 1 85 ? 3.368 4.570 -5.977 1.00 87.25 85 ASN A CA 1
ATOM 636 C C . ASN A 1 85 ? 4.381 3.462 -6.277 1.00 87.25 85 ASN A C 1
ATOM 638 O O . ASN A 1 85 ? 4.059 2.301 -6.538 1.00 87.25 85 ASN A O 1
ATOM 642 N N . SER A 1 86 ? 5.650 3.848 -6.203 1.00 90.25 86 SER A N 1
ATOM 643 C CA . SER A 1 86 ? 6.790 2.980 -6.454 1.00 90.25 86 SER A CA 1
ATOM 644 C C . SER A 1 86 ? 6.976 1.861 -5.433 1.00 90.25 86 SER A C 1
ATOM 646 O O . SER A 1 86 ? 7.532 0.825 -5.791 1.00 90.25 86 SER A O 1
ATOM 648 N N . HIS A 1 87 ? 6.550 2.032 -4.180 1.00 90.06 87 HIS A N 1
ATOM 649 C CA . HIS A 1 87 ? 6.698 0.988 -3.160 1.00 90.06 87 HIS A CA 1
ATOM 650 C C . HIS A 1 87 ? 5.727 -0.164 -3.432 1.00 90.06 87 HIS A C 1
ATOM 652 O O . HIS A 1 87 ? 6.142 -1.319 -3.442 1.00 90.06 87 HIS A O 1
ATOM 658 N N . VAL A 1 88 ? 4.477 0.154 -3.784 1.00 87.88 88 VAL A N 1
ATOM 659 C CA . VAL A 1 88 ? 3.485 -0.836 -4.235 1.00 87.88 88 VAL A CA 1
ATOM 660 C C . VAL A 1 88 ? 3.947 -1.534 -5.515 1.00 87.88 88 VAL A C 1
ATOM 662 O O . VAL A 1 88 ? 3.871 -2.755 -5.623 1.00 87.88 88 VAL A O 1
ATOM 665 N N . ALA A 1 89 ? 4.503 -0.788 -6.474 1.00 90.81 89 ALA A N 1
ATOM 666 C CA . ALA A 1 89 ? 5.052 -1.396 -7.684 1.00 90.81 89 ALA A CA 1
ATOM 667 C C . ALA A 1 89 ? 6.226 -2.351 -7.396 1.00 90.81 89 ALA A C 1
ATOM 669 O O . ALA A 1 89 ? 6.328 -3.398 -8.032 1.00 90.81 89 ALA A O 1
ATOM 670 N N . ALA A 1 90 ? 7.094 -2.018 -6.435 1.00 91.19 90 ALA A N 1
ATOM 671 C CA . ALA A 1 90 ? 8.176 -2.902 -6.004 1.00 91.19 90 ALA A CA 1
ATOM 672 C C . ALA A 1 90 ? 7.641 -4.169 -5.319 1.00 91.19 90 ALA A C 1
ATOM 674 O O . ALA A 1 90 ? 8.130 -5.257 -5.605 1.00 91.19 90 ALA A O 1
ATOM 675 N N . MET A 1 91 ? 6.595 -4.047 -4.495 1.00 89.75 91 MET A N 1
ATOM 676 C CA . MET A 1 91 ? 5.912 -5.193 -3.890 1.00 89.75 91 MET A CA 1
ATOM 677 C C . MET A 1 91 ? 5.386 -6.169 -4.951 1.00 89.75 91 MET A C 1
ATOM 679 O O . MET A 1 91 ? 5.692 -7.358 -4.885 1.00 89.75 91 MET A O 1
ATOM 683 N N . PHE A 1 92 ? 4.671 -5.686 -5.973 1.00 89.00 92 PHE A N 1
ATOM 684 C CA . PHE A 1 92 ? 4.176 -6.549 -7.056 1.00 89.00 92 PHE A CA 1
ATOM 685 C C . PHE A 1 92 ? 5.296 -7.157 -7.917 1.00 89.00 92 PHE A C 1
ATOM 687 O O . PHE A 1 92 ? 5.175 -8.291 -8.386 1.00 89.00 92 PHE A O 1
ATOM 694 N N . LEU A 1 93 ? 6.422 -6.457 -8.085 1.00 88.75 93 LEU A N 1
ATOM 695 C CA . LEU A 1 93 ? 7.618 -7.027 -8.716 1.00 88.75 93 LEU A CA 1
ATOM 696 C C . LEU A 1 93 ? 8.250 -8.154 -7.882 1.00 88.75 93 LEU A C 1
ATOM 698 O O . LEU A 1 93 ? 8.725 -9.130 -8.454 1.00 88.75 93 LEU A O 1
ATOM 702 N N . CYS A 1 94 ? 8.256 -8.056 -6.549 1.00 87.62 94 CYS A N 1
ATOM 703 C CA . CYS A 1 94 ? 8.685 -9.162 -5.686 1.00 87.62 94 CYS A CA 1
ATOM 704 C C . CYS A 1 94 ? 7.738 -10.362 -5.814 1.00 87.62 94 CYS A C 1
ATOM 706 O O . CYS A 1 94 ? 8.202 -11.485 -5.991 1.00 87.62 94 CYS A O 1
ATOM 708 N N . ILE A 1 95 ? 6.424 -10.117 -5.777 1.00 84.00 95 ILE A N 1
ATOM 709 C CA . ILE A 1 95 ? 5.398 -11.161 -5.895 1.00 84.00 95 ILE A CA 1
ATOM 710 C C . ILE A 1 95 ? 5.535 -11.920 -7.225 1.00 84.00 95 ILE A C 1
ATOM 712 O O . ILE A 1 95 ? 5.609 -13.144 -7.226 1.00 84.00 95 ILE A O 1
ATOM 716 N N . SER A 1 96 ? 5.619 -11.205 -8.351 1.00 83.75 96 SER A N 1
ATOM 717 C CA . SER A 1 96 ? 5.731 -11.824 -9.687 1.00 83.75 96 SER A CA 1
ATOM 718 C C . SER A 1 96 ? 7.011 -12.644 -9.888 1.00 83.75 96 SER A C 1
ATOM 720 O O . SER A 1 96 ? 7.021 -13.569 -10.689 1.00 83.75 96 SER A O 1
ATOM 722 N N . LYS A 1 97 ? 8.087 -12.357 -9.143 1.00 80.12 97 LYS A N 1
ATOM 723 C CA . LYS A 1 97 ? 9.288 -13.210 -9.125 1.00 80.12 97 LYS A CA 1
ATOM 724 C C . LYS A 1 97 ? 9.111 -14.478 -8.298 1.00 80.12 97 LYS A C 1
ATOM 726 O O . LYS A 1 97 ? 9.726 -15.491 -8.608 1.00 80.12 97 LYS A O 1
ATOM 731 N N . LEU A 1 98 ? 8.344 -14.395 -7.214 1.00 79.94 98 LEU A N 1
ATOM 732 C CA . LEU A 1 98 ? 8.117 -15.520 -6.309 1.00 79.94 98 LEU A CA 1
ATOM 733 C C . LEU A 1 98 ? 7.101 -16.510 -6.868 1.00 79.94 98 LEU A C 1
ATOM 735 O O . LEU A 1 98 ? 7.203 -17.698 -6.584 1.00 79.94 98 LEU A O 1
ATOM 739 N N . ILE A 1 99 ? 6.169 -16.031 -7.693 1.00 80.69 99 ILE A N 1
ATOM 740 C CA . ILE A 1 99 ? 5.200 -16.860 -8.408 1.00 80.69 99 ILE A CA 1
ATOM 741 C C . ILE A 1 99 ? 5.348 -16.571 -9.906 1.00 80.69 99 ILE A C 1
ATOM 743 O O . ILE A 1 99 ? 4.642 -15.704 -10.424 1.00 80.69 99 ILE A O 1
ATOM 747 N N . PRO A 1 100 ? 6.283 -17.254 -10.599 1.00 73.56 100 PRO A N 1
ATOM 748 C CA . PRO A 1 100 ? 6.635 -16.931 -11.980 1.00 73.56 100 PRO A CA 1
ATOM 749 C C . PRO A 1 100 ? 5.455 -16.988 -12.956 1.00 73.56 100 PRO A C 1
ATOM 751 O O . PRO A 1 100 ? 5.349 -16.139 -13.839 1.00 73.56 100 PRO A O 1
ATOM 754 N N . ASP A 1 101 ? 4.544 -17.939 -12.744 1.00 78.81 101 ASP A N 1
ATOM 755 C CA . ASP A 1 101 ? 3.370 -18.162 -13.596 1.00 78.81 101 ASP A CA 1
ATOM 756 C C . ASP A 1 101 ? 2.220 -17.180 -13.316 1.00 78.81 101 ASP A C 1
ATOM 758 O O . ASP A 1 101 ? 1.175 -17.255 -13.960 1.00 78.81 101 ASP A O 1
ATOM 762 N N . MET A 1 102 ? 2.366 -16.278 -12.337 1.00 80.38 102 MET A N 1
ATOM 763 C CA . MET A 1 102 ? 1.316 -15.330 -11.981 1.00 80.38 102 MET A CA 1
ATOM 764 C C . MET A 1 102 ? 1.475 -14.010 -12.725 1.00 80.38 102 MET A C 1
ATOM 766 O O . MET A 1 102 ? 2.487 -13.307 -12.607 1.00 80.38 102 MET A O 1
ATOM 770 N N . ARG A 1 103 ? 0.403 -13.612 -13.412 1.00 86.62 103 ARG A N 1
ATOM 771 C CA . ARG A 1 103 ? 0.276 -12.275 -13.987 1.00 86.62 103 ARG A CA 1
ATOM 772 C C . ARG A 1 103 ? -0.571 -11.395 -13.087 1.00 86.62 103 ARG A C 1
ATOM 774 O O . ARG A 1 103 ? -1.691 -11.745 -12.733 1.00 86.62 103 ARG A O 1
ATOM 781 N N . ILE A 1 104 ? -0.070 -10.204 -12.785 1.00 87.62 104 ILE A N 1
ATOM 782 C CA . ILE A 1 104 ? -0.767 -9.212 -11.969 1.00 87.62 104 ILE A CA 1
ATOM 783 C C . ILE A 1 104 ? -1.094 -7.999 -12.830 1.00 87.62 104 ILE A C 1
ATOM 785 O O . ILE A 1 104 ? -0.202 -7.276 -13.266 1.00 87.62 104 ILE A O 1
ATOM 789 N N . ASP A 1 105 ? -2.379 -7.756 -13.044 1.00 89.19 105 ASP A N 1
ATOM 790 C CA . ASP A 1 105 ? -2.942 -6.616 -13.751 1.00 89.19 105 ASP A CA 1
ATOM 791 C C . ASP A 1 105 ? -3.506 -5.600 -12.751 1.00 89.19 105 ASP A C 1
ATOM 793 O O . ASP A 1 105 ? -4.664 -5.655 -12.341 1.00 89.19 105 ASP A O 1
ATOM 797 N N . HIS A 1 106 ? -2.672 -4.633 -12.384 1.00 88.94 106 HIS A N 1
ATOM 798 C CA . HIS A 1 106 ? -3.017 -3.524 -11.505 1.00 88.94 106 HIS A CA 1
ATOM 799 C C . HIS A 1 106 ? -3.600 -2.376 -12.339 1.00 88.94 106 HIS A C 1
ATOM 801 O O . HIS A 1 106 ? -2.878 -1.645 -13.026 1.00 88.94 106 HIS A O 1
ATOM 807 N N . LYS A 1 107 ? -4.928 -2.246 -12.322 1.00 86.75 107 LYS A N 1
ATOM 808 C CA . LYS A 1 107 ? -5.687 -1.282 -13.128 1.00 86.75 107 LYS A CA 1
ATOM 809 C C . LYS A 1 107 ? -6.147 -0.118 -12.259 1.00 86.75 107 LYS A C 1
ATOM 811 O O . LYS A 1 107 ? -6.652 -0.312 -11.162 1.00 86.75 107 LYS A O 1
ATOM 816 N N . PHE A 1 108 ? -6.003 1.093 -12.775 1.00 83.62 108 PHE A N 1
ATOM 817 C CA . PHE A 1 108 ? -6.364 2.321 -12.078 1.00 83.62 108 PHE A CA 1
ATOM 818 C C . PHE A 1 108 ? -7.696 2.854 -12.591 1.00 83.62 108 PHE A C 1
ATOM 820 O O . PHE A 1 108 ? -7.896 2.979 -13.804 1.00 83.62 108 PHE A O 1
ATOM 827 N N . LEU A 1 109 ? -8.595 3.184 -11.665 1.00 74.88 109 LEU A N 1
ATOM 828 C CA . LEU A 1 109 ? -9.900 3.751 -11.995 1.00 74.88 109 LEU A CA 1
ATOM 829 C C . LEU A 1 109 ? -9.763 5.108 -12.702 1.00 74.88 109 LEU A C 1
ATOM 831 O O . LEU A 1 109 ? -8.870 5.905 -12.422 1.00 74.88 109 LEU A O 1
ATOM 835 N N . ILE A 1 110 ? -10.675 5.377 -13.632 1.00 69.19 110 ILE A N 1
ATOM 836 C CA . ILE A 1 110 ? -10.791 6.675 -14.305 1.00 69.19 110 ILE A CA 1
ATOM 837 C C . ILE A 1 1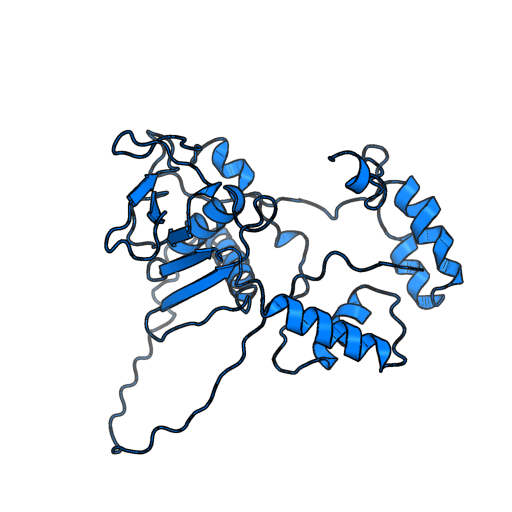10 ? -11.786 7.531 -13.500 1.00 69.19 110 ILE A C 1
ATOM 839 O O . ILE A 1 110 ? -12.763 6.980 -12.977 1.00 69.19 110 ILE A O 1
ATOM 843 N N . PRO A 1 111 ? -11.578 8.859 -13.385 1.00 65.69 111 PRO A N 1
ATOM 844 C CA . PRO A 1 111 ? -12.545 9.750 -12.747 1.00 65.69 111 PRO A CA 1
ATOM 845 C C . PRO A 1 111 ? -13.973 9.506 -13.259 1.00 65.69 111 PRO A C 1
ATOM 847 O O . PRO A 1 111 ? -14.191 9.426 -14.465 1.00 65.69 111 PRO A O 1
ATOM 850 N N . GLY A 1 112 ? -14.935 9.369 -12.340 1.00 62.97 112 GLY A N 1
ATOM 851 C CA . GLY A 1 112 ? -16.337 9.043 -12.650 1.00 62.97 112 GLY A CA 1
ATOM 852 C C . GLY A 1 112 ? -16.754 7.598 -12.343 1.00 62.97 112 GLY A C 1
ATOM 853 O O . GLY A 1 112 ? -17.948 7.322 -12.275 1.00 62.97 112 GLY A O 1
ATOM 854 N N . HIS A 1 113 ? -15.804 6.698 -12.069 1.00 63.69 113 HIS A N 1
ATOM 855 C CA . HIS A 1 113 ? -16.064 5.307 -11.670 1.00 63.69 113 HIS A CA 1
ATOM 856 C C . HIS A 1 113 ? -15.613 5.037 -10.228 1.00 63.69 113 HIS A C 1
ATOM 858 O O . HIS A 1 113 ? -14.805 4.154 -9.970 1.00 63.69 113 HIS A O 1
ATOM 864 N N . THR A 1 114 ? -16.101 5.833 -9.276 1.00 60.69 114 THR A N 1
ATOM 865 C CA . THR A 1 114 ? -15.619 5.834 -7.881 1.00 60.69 114 THR A CA 1
ATOM 866 C C . THR A 1 114 ? -16.312 4.826 -6.968 1.00 60.69 114 THR A C 1
ATOM 868 O O . THR A 1 114 ? -16.060 4.840 -5.771 1.00 60.69 114 THR A O 1
ATOM 871 N N . HIS A 1 115 ? -17.212 3.979 -7.476 1.00 65.25 115 HIS A N 1
ATOM 872 C CA . HIS A 1 115 ? -17.851 2.975 -6.627 1.00 65.25 115 HIS A CA 1
ATOM 873 C C . HIS A 1 115 ? -16.898 1.798 -6.408 1.00 65.25 115 HIS A C 1
ATOM 875 O O . HIS A 1 115 ? -16.839 0.885 -7.230 1.00 65.25 115 HIS A O 1
ATOM 881 N N . MET A 1 116 ? -16.136 1.838 -5.314 1.00 67.38 116 MET A N 1
ATOM 882 C CA . MET A 1 116 ? -15.266 0.736 -4.916 1.00 67.38 116 MET A CA 1
ATOM 883 C C . MET A 1 116 ? -15.999 -0.224 -3.979 1.00 67.38 116 MET A C 1
ATOM 885 O O . MET A 1 116 ? -16.743 0.191 -3.089 1.00 67.38 116 MET A O 1
ATOM 889 N N . GLU A 1 117 ? -15.734 -1.523 -4.122 1.00 70.31 117 GLU A N 1
ATOM 890 C CA . GLU A 1 117 ? -16.273 -2.552 -3.220 1.00 70.31 117 GLU A CA 1
ATOM 891 C C . GLU A 1 117 ? -15.893 -2.286 -1.756 1.00 70.31 117 GLU A C 1
ATOM 893 O O . GLU A 1 117 ? -16.693 -2.499 -0.842 1.00 70.31 117 GLU A O 1
ATOM 898 N N . CYS A 1 118 ? -14.696 -1.729 -1.550 1.00 70.44 118 CYS A N 1
ATOM 899 C CA . CYS A 1 118 ? -14.195 -1.304 -0.251 1.00 70.44 118 CYS A CA 1
ATOM 900 C C . CYS A 1 118 ? -15.151 -0.317 0.452 1.00 70.44 118 CYS A C 1
ATOM 902 O O . CYS A 1 118 ? -15.418 -0.465 1.647 1.00 70.44 118 CYS A O 1
ATOM 904 N N . ASP A 1 119 ? -15.736 0.641 -0.277 1.00 72.94 119 ASP A N 1
ATOM 905 C CA . ASP A 1 119 ? -16.654 1.639 0.293 1.00 72.94 119 ASP A CA 1
ATOM 906 C C . ASP A 1 119 ? -17.977 1.004 0.725 1.00 72.94 119 ASP A C 1
ATOM 908 O O . ASP A 1 119 ? -18.519 1.310 1.792 1.00 72.94 119 ASP A O 1
ATOM 912 N N . SER A 1 120 ? -18.486 0.066 -0.083 1.00 79.19 120 SER A N 1
ATOM 913 C CA . SER A 1 120 ? -19.696 -0.698 0.241 1.00 79.19 120 SER A CA 1
ATOM 914 C C . SER A 1 120 ? -19.548 -1.423 1.578 1.00 79.19 120 SER A C 1
ATOM 916 O O . SER A 1 120 ? -20.490 -1.507 2.372 1.00 79.19 120 SER A O 1
ATOM 918 N N . VAL A 1 121 ? -18.341 -1.891 1.873 1.00 80.25 121 VAL A N 1
ATOM 919 C CA . VAL A 1 121 ? -18.069 -2.721 3.044 1.00 80.25 121 VAL A CA 1
ATOM 920 C C . VAL A 1 121 ? -17.763 -1.911 4.275 1.00 80.25 121 VAL A C 1
ATOM 922 O O . VAL A 1 121 ? -18.292 -2.243 5.336 1.00 80.25 121 VAL A O 1
ATOM 925 N N . HIS A 1 122 ? -17.065 -0.788 4.136 1.00 79.81 122 HIS A N 1
ATOM 926 C CA . HIS A 1 122 ? -17.044 0.222 5.189 1.00 79.81 122 HIS A CA 1
ATOM 927 C C . HIS A 1 122 ? -18.472 0.613 5.589 1.00 79.81 122 HIS A C 1
ATOM 929 O O . HIS A 1 122 ? -18.813 0.587 6.773 1.00 79.81 122 HIS A O 1
ATOM 935 N N . ALA A 1 123 ? -19.357 0.841 4.613 1.00 83.56 123 ALA A N 1
ATOM 936 C CA . ALA A 1 123 ? -20.758 1.141 4.890 1.00 83.56 123 ALA A CA 1
ATOM 937 C C . ALA A 1 123 ? -21.513 -0.034 5.546 1.00 83.56 123 ALA A C 1
ATOM 939 O O . ALA A 1 123 ? -22.430 0.180 6.343 1.00 83.56 123 ALA A O 1
ATOM 940 N N . GLN A 1 124 ? -21.191 -1.292 5.228 1.00 87.19 124 GLN A N 1
ATOM 941 C CA . GLN A 1 124 ? -21.768 -2.456 5.917 1.00 87.19 124 GLN A CA 1
ATOM 942 C C . GLN A 1 124 ? -21.294 -2.552 7.372 1.00 87.19 124 GLN A C 1
ATOM 944 O O . GLN A 1 124 ? -22.130 -2.731 8.259 1.00 87.19 124 GLN A O 1
ATOM 949 N N . ILE A 1 125 ? -19.996 -2.374 7.626 1.00 87.12 125 ILE A N 1
ATOM 950 C CA . ILE A 1 125 ? -19.400 -2.427 8.968 1.00 87.12 125 ILE A CA 1
ATOM 951 C C . ILE A 1 125 ? -19.950 -1.299 9.834 1.00 87.12 125 ILE A C 1
ATOM 953 O O . ILE A 1 125 ? -20.382 -1.548 10.957 1.00 87.12 125 ILE A O 1
ATOM 957 N N . GLU A 1 126 ? -20.036 -0.077 9.306 1.00 90.12 126 GLU A N 1
ATOM 958 C CA . GLU A 1 126 ? -20.600 1.063 10.031 1.00 90.12 126 GLU A CA 1
ATOM 959 C C . GLU A 1 126 ? -22.083 0.829 10.371 1.00 90.12 126 GLU A C 1
ATOM 961 O O . GLU A 1 126 ? -22.529 1.075 11.496 1.00 90.12 126 GLU A O 1
ATOM 966 N N . ARG A 1 127 ? -22.863 0.281 9.426 1.00 91.44 127 ARG A N 1
ATOM 967 C CA . ARG A 1 127 ? -24.260 -0.110 9.680 1.00 91.44 127 ARG A CA 1
ATOM 968 C C . ARG A 1 127 ? -24.360 -1.210 10.733 1.00 91.44 127 ARG A C 1
ATOM 970 O O . ARG A 1 127 ? -25.244 -1.133 11.586 1.00 91.44 127 ARG A O 1
ATOM 977 N N . LYS A 1 128 ? -23.478 -2.214 10.703 1.00 91.06 128 LYS A N 1
ATOM 978 C CA . LYS A 1 128 ? -23.436 -3.283 11.710 1.00 91.06 128 LYS A CA 1
ATOM 979 C C . LYS A 1 128 ? -23.077 -2.720 13.084 1.00 91.06 128 LYS A C 1
ATOM 981 O O . LYS A 1 128 ? -23.764 -3.041 14.052 1.00 91.06 128 LYS A O 1
ATOM 986 N N . LYS A 1 129 ? -22.084 -1.827 13.159 1.00 91.88 129 LYS A N 1
ATOM 987 C CA . LYS A 1 129 ? -21.675 -1.132 14.387 1.00 91.88 129 LYS A CA 1
ATOM 988 C C . LYS A 1 129 ? -22.837 -0.374 15.021 1.00 91.88 129 LYS A C 1
ATOM 990 O O . LYS A 1 129 ? -23.029 -0.485 16.223 1.00 91.88 129 LYS A O 1
ATOM 995 N N . LYS A 1 130 ? -23.616 0.366 14.223 1.00 92.25 130 LYS A N 1
ATOM 996 C CA . LYS A 1 130 ? -24.772 1.150 14.702 1.00 92.25 130 LYS A CA 1
ATOM 997 C C . LYS A 1 130 ? -25.942 0.291 15.185 1.00 92.25 130 LYS A C 1
ATOM 999 O O . LYS A 1 130 ? -26.728 0.756 15.997 1.00 92.25 130 LYS A O 1
ATOM 1004 N N . LYS A 1 131 ? -26.084 -0.929 14.661 1.00 92.81 131 LYS A N 1
ATOM 1005 C CA . LYS A 1 131 ? -27.181 -1.854 14.997 1.00 92.81 131 LYS A CA 1
ATOM 1006 C C . LYS A 1 131 ? -26.849 -2.832 16.124 1.00 92.81 131 LYS A C 1
ATOM 1008 O O . LYS A 1 131 ? -27.725 -3.590 16.522 1.00 92.81 131 LYS A O 1
ATOM 1013 N N . THR A 1 132 ? -25.597 -2.877 16.572 1.00 89.94 132 THR A N 1
ATOM 1014 C CA . THR A 1 132 ? -25.136 -3.842 17.573 1.00 89.94 132 THR A CA 1
ATOM 1015 C C . THR A 1 132 ? -24.719 -3.096 18.833 1.00 89.94 132 THR A C 1
ATOM 1017 O O . THR A 1 132 ? -23.913 -2.173 18.748 1.00 89.94 132 THR A O 1
ATOM 1020 N N . ASP A 1 133 ? -25.151 -3.567 20.000 1.00 89.88 133 ASP A N 1
ATOM 1021 C CA . ASP A 1 133 ? -24.756 -3.017 21.310 1.00 89.88 133 ASP A CA 1
ATOM 1022 C C . ASP A 1 133 ? -23.336 -3.437 21.745 1.00 89.88 133 ASP A C 1
ATOM 1024 O O . ASP A 1 133 ? -22.954 -3.315 22.904 1.00 89.88 133 ASP A O 1
ATOM 1028 N N . MET A 1 134 ? -22.525 -3.956 20.818 1.00 89.56 134 MET A N 1
ATOM 1029 C CA . MET A 1 134 ? -21.150 -4.370 21.087 1.00 89.56 134 MET A CA 1
ATOM 1030 C C . MET A 1 134 ? -20.287 -3.142 21.386 1.00 89.56 134 MET A C 1
ATOM 1032 O O . MET A 1 134 ? -19.996 -2.345 20.484 1.00 89.56 134 MET A O 1
ATOM 1036 N N . SER A 1 135 ? -19.828 -3.016 22.627 1.00 90.69 135 SER A N 1
ATOM 1037 C CA . SER A 1 135 ? -18.790 -2.057 23.000 1.00 90.69 135 SER A CA 1
ATOM 1038 C C . SER A 1 135 ? -17.464 -2.415 22.333 1.00 90.69 135 SER A C 1
ATOM 1040 O O . SER A 1 135 ? -17.090 -3.582 22.246 1.00 90.69 135 SER A O 1
ATOM 1042 N N . ILE A 1 136 ? -16.763 -1.399 21.832 1.00 91.81 136 ILE A N 1
ATOM 1043 C CA . ILE A 1 136 ? -15.447 -1.562 21.215 1.00 91.81 136 ILE A CA 1
ATOM 1044 C C . ILE A 1 136 ? -14.429 -0.936 22.154 1.00 91.81 136 ILE A C 1
ATOM 1046 O O . ILE A 1 136 ? -14.379 0.287 22.289 1.00 91.81 136 ILE A O 1
ATOM 1050 N N . HIS A 1 137 ? -13.641 -1.781 22.809 1.00 93.00 137 HIS A N 1
ATOM 1051 C CA . HIS A 1 137 ? -12.650 -1.360 23.793 1.00 93.00 137 HIS A CA 1
ATOM 1052 C C . HIS A 1 137 ? -11.239 -1.772 23.411 1.00 93.00 137 HIS A C 1
ATOM 1054 O O . HIS A 1 137 ? -10.289 -1.157 23.871 1.00 93.00 137 HIS A O 1
ATOM 1060 N N . LEU A 1 138 ? -11.077 -2.807 22.591 1.00 92.69 138 LEU A N 1
ATOM 1061 C CA . LEU A 1 138 ? -9.784 -3.315 22.160 1.00 92.69 138 LEU A CA 1
ATOM 1062 C C . LEU A 1 138 ? -9.787 -3.631 20.661 1.00 92.69 138 LEU A C 1
ATOM 1064 O O . LEU A 1 138 ? -10.846 -3.897 20.091 1.00 92.69 138 LEU A O 1
ATOM 1068 N N . PRO A 1 139 ? -8.611 -3.669 20.001 1.00 89.56 139 PRO A N 1
ATOM 1069 C CA . PRO A 1 139 ? -8.533 -3.955 18.565 1.00 89.56 139 PRO A CA 1
ATOM 1070 C C . PRO A 1 139 ? -9.225 -5.263 18.158 1.00 89.56 139 PRO A C 1
ATOM 1072 O O . PRO A 1 139 ? -9.867 -5.338 17.116 1.00 89.56 139 PRO A O 1
ATOM 1075 N N . ARG A 1 140 ? -9.180 -6.286 19.020 1.00 91.44 140 ARG A N 1
ATOM 1076 C CA . ARG A 1 140 ? -9.881 -7.560 18.792 1.00 91.44 140 ARG A CA 1
ATOM 1077 C C . ARG A 1 140 ? -11.400 -7.414 18.639 1.00 91.44 140 ARG A C 1
ATOM 1079 O O . ARG A 1 140 ? -12.012 -8.221 17.944 1.00 91.44 140 ARG A O 1
ATOM 1086 N N . ASP A 1 141 ? -12.002 -6.411 19.276 1.00 92.25 141 ASP A N 1
ATOM 1087 C CA . ASP A 1 141 ? -13.450 -6.216 19.251 1.00 92.25 141 ASP A CA 1
ATOM 1088 C C . ASP A 1 141 ? -13.870 -5.726 17.859 1.00 92.25 141 ASP A C 1
ATOM 1090 O O . ASP A 1 141 ? -14.884 -6.174 17.324 1.00 92.25 141 ASP A O 1
ATOM 1094 N N . TRP A 1 142 ? -13.024 -4.914 17.209 1.00 90.50 142 TRP A N 1
ATOM 1095 C CA . TRP A 1 142 ? -13.180 -4.570 15.796 1.00 90.50 142 TRP A CA 1
ATOM 1096 C C . TRP A 1 142 ? -13.106 -5.802 14.899 1.00 90.50 142 TRP A C 1
ATOM 1098 O O . TRP A 1 142 ? -13.978 -5.985 14.053 1.00 90.50 142 TRP A O 1
ATOM 1108 N N . TYR A 1 143 ? -12.116 -6.679 15.096 1.00 87.88 143 TYR A N 1
ATOM 1109 C CA . TYR A 1 143 ? -11.977 -7.884 14.267 1.00 87.88 143 TYR A CA 1
ATOM 1110 C C . TYR A 1 143 ? -13.231 -8.762 14.345 1.00 87.88 143 TYR A C 1
ATOM 1112 O O . TYR A 1 143 ? -13.712 -9.265 13.330 1.00 87.88 143 TYR A O 1
ATOM 1120 N N . ASN A 1 144 ? -13.792 -8.903 15.547 1.00 90.81 144 ASN A N 1
ATOM 1121 C CA . ASN A 1 144 ? -15.021 -9.655 15.773 1.00 90.81 144 ASN A CA 1
ATOM 1122 C C . ASN A 1 144 ? -16.231 -8.984 15.116 1.00 90.81 144 ASN A C 1
ATOM 1124 O O . ASN A 1 144 ? -16.996 -9.655 14.427 1.00 90.81 144 ASN A O 1
ATOM 1128 N N . LEU A 1 145 ? -16.389 -7.668 15.266 1.00 91.25 145 LEU A N 1
ATOM 1129 C CA . LEU A 1 145 ? -17.477 -6.926 14.627 1.00 91.25 145 LEU A CA 1
ATOM 1130 C C . LEU A 1 145 ? -17.460 -7.082 13.100 1.00 91.25 145 LEU A C 1
ATOM 1132 O O . LEU A 1 145 ? -18.501 -7.302 12.476 1.00 91.25 145 LEU A O 1
ATOM 1136 N N . VAL A 1 146 ? -16.276 -6.988 12.502 1.00 89.50 146 VAL A N 1
ATOM 1137 C CA . VAL A 1 146 ? -16.095 -7.125 11.057 1.00 89.50 146 VAL A CA 1
ATOM 1138 C C . VAL A 1 146 ? -16.458 -8.540 10.596 1.00 89.50 146 VAL A C 1
ATOM 1140 O O . VAL A 1 146 ? -17.247 -8.681 9.665 1.00 89.50 146 VAL A O 1
ATOM 1143 N N . ARG A 1 147 ? -16.007 -9.586 11.305 1.00 88.31 147 ARG A N 1
ATOM 1144 C CA . ARG A 1 147 ? -16.398 -10.987 11.028 1.00 88.31 147 ARG A CA 1
ATOM 1145 C C . ARG A 1 147 ? -17.908 -11.219 11.118 1.00 88.31 147 ARG A C 1
ATOM 1147 O O . ARG A 1 147 ? -18.455 -12.042 10.398 1.00 88.31 147 ARG A O 1
ATOM 1154 N N . LEU A 1 148 ? -18.597 -10.483 11.990 1.00 89.06 148 LEU A N 1
ATOM 1155 C CA . LEU A 1 148 ? -20.055 -10.552 12.138 1.00 89.06 148 LEU A CA 1
ATOM 1156 C C . LEU A 1 148 ? -20.823 -9.745 11.079 1.00 89.06 148 LEU A C 1
ATOM 1158 O O . LEU A 1 148 ? -22.060 -9.784 11.060 1.00 89.06 148 LEU A O 1
ATOM 1162 N N . THR A 1 149 ? -20.129 -8.958 10.256 1.00 87.31 149 THR A N 1
ATOM 1163 C CA . THR A 1 149 ? -20.760 -8.087 9.260 1.00 87.31 149 THR A CA 1
ATOM 1164 C C . THR A 1 149 ? -21.173 -8.871 8.020 1.00 87.31 149 THR A C 1
ATOM 1166 O O . THR A 1 149 ? -22.304 -8.712 7.563 1.00 87.31 149 THR A O 1
ATOM 1169 N N . SER A 1 150 ? -20.299 -9.734 7.500 1.00 81.38 150 SER A N 1
ATOM 1170 C CA . SER A 1 150 ? -20.594 -10.603 6.360 1.00 81.38 150 SER A CA 1
ATOM 1171 C C . SER A 1 150 ? -19.664 -11.819 6.364 1.00 81.38 150 SER A C 1
ATOM 1173 O O . SER A 1 150 ? -18.506 -11.720 6.763 1.00 81.38 150 SER A O 1
ATOM 1175 N N . SER A 1 151 ? -20.177 -12.967 5.912 1.00 76.44 151 SER A N 1
ATOM 1176 C CA . SER A 1 151 ? -19.403 -14.204 5.734 1.00 76.44 151 SER A CA 1
ATOM 1177 C C . SER A 1 151 ? -18.363 -14.105 4.622 1.00 76.44 151 SER A C 1
ATOM 1179 O O . SER A 1 151 ? -17.437 -14.903 4.582 1.00 76.44 151 SER A O 1
ATOM 1181 N N . ASN A 1 152 ? -18.511 -13.124 3.731 1.00 75.25 152 ASN A N 1
ATOM 1182 C CA . ASN A 1 152 ? -17.621 -12.916 2.589 1.00 75.25 152 ASN A CA 1
ATOM 1183 C C . ASN A 1 152 ? -16.397 -12.064 2.966 1.00 75.25 152 ASN A C 1
ATOM 1185 O O . ASN A 1 152 ? -15.664 -11.611 2.091 1.00 75.25 152 ASN A O 1
ATOM 1189 N N . ILE A 1 153 ? -16.224 -11.795 4.265 1.00 75.44 153 ILE A N 1
ATOM 1190 C CA . ILE A 1 153 ? -15.151 -10.977 4.810 1.00 75.44 153 ILE A CA 1
ATOM 1191 C C . ILE A 1 153 ? -14.151 -11.836 5.570 1.00 75.44 153 ILE A C 1
ATOM 1193 O O . ILE A 1 153 ? -14.448 -12.332 6.661 1.00 75.44 153 ILE A O 1
ATOM 1197 N N . THR A 1 154 ? -12.926 -11.901 5.060 1.00 79.06 154 THR A N 1
ATOM 1198 C CA . THR A 1 154 ? -11.799 -12.486 5.785 1.00 79.06 154 THR A CA 1
ATOM 1199 C C . THR A 1 154 ? -11.088 -11.401 6.588 1.00 79.06 154 THR A C 1
ATOM 1201 O O . THR A 1 154 ? -10.619 -10.400 6.050 1.00 79.06 154 THR A O 1
ATOM 1204 N N . VAL A 1 155 ? -10.991 -11.590 7.908 1.00 78.31 155 VAL A N 1
ATOM 1205 C CA . VAL A 1 155 ? -10.253 -10.670 8.789 1.00 78.31 155 VAL A CA 1
ATOM 1206 C C . VAL A 1 155 ? -8.901 -11.261 9.151 1.00 78.31 155 VAL A C 1
ATOM 1208 O O . VAL A 1 155 ? -8.826 -12.221 9.928 1.00 78.31 155 VAL A O 1
ATOM 1211 N N . ILE A 1 156 ? -7.850 -10.627 8.634 1.00 79.62 156 ILE A N 1
ATOM 1212 C CA . ILE A 1 156 ? -6.452 -10.995 8.853 1.00 79.62 156 ILE A CA 1
ATOM 1213 C C . ILE A 1 156 ? -5.863 -10.085 9.929 1.00 79.62 156 ILE A C 1
ATOM 1215 O O . ILE A 1 156 ? -5.801 -8.867 9.780 1.00 79.62 156 ILE A O 1
ATOM 1219 N N . ILE A 1 157 ? -5.422 -10.688 11.032 1.00 81.06 157 ILE A N 1
ATOM 1220 C CA . ILE A 1 157 ? -4.758 -9.961 12.116 1.00 81.06 157 ILE A CA 1
ATOM 1221 C C . ILE A 1 157 ? -3.285 -9.821 11.743 1.00 81.06 157 ILE A C 1
ATOM 1223 O O . ILE A 1 157 ? -2.526 -10.789 11.814 1.00 81.06 157 ILE A O 1
ATOM 1227 N N . MET A 1 158 ? -2.892 -8.615 11.339 1.00 79.19 158 MET A N 1
ATOM 1228 C CA . MET A 1 158 ? -1.517 -8.330 10.943 1.00 79.19 158 MET A CA 1
ATOM 1229 C C . MET A 1 158 ? -0.586 -8.280 12.157 1.00 79.19 158 MET A C 1
ATOM 1231 O O . MET A 1 158 ? -0.932 -7.741 13.211 1.00 79.19 158 MET A O 1
ATOM 1235 N N . ARG A 1 159 ? 0.621 -8.817 11.990 1.00 80.06 159 ARG A N 1
ATOM 1236 C CA . ARG A 1 159 ? 1.701 -8.772 12.979 1.00 80.06 159 ARG A CA 1
ATOM 1237 C C . ARG A 1 159 ? 2.858 -7.923 12.465 1.00 80.06 159 ARG A C 1
ATOM 1239 O O . ARG A 1 159 ? 2.994 -7.700 11.268 1.00 80.06 159 ARG A O 1
ATOM 1246 N N .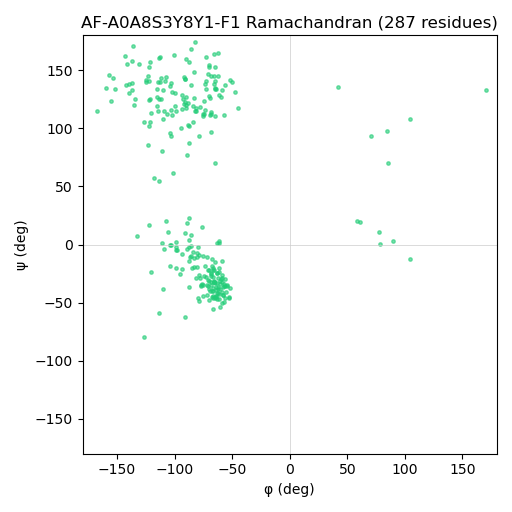 ASN A 1 160 ? 3.702 -7.461 13.383 1.00 78.56 160 ASN A N 1
ATOM 1247 C CA . ASN A 1 160 ? 4.843 -6.595 13.082 1.00 78.56 160 ASN A CA 1
ATOM 1248 C C . ASN A 1 160 ? 5.811 -7.203 12.044 1.00 78.56 160 ASN A C 1
ATOM 1250 O O . ASN A 1 160 ? 6.302 -6.493 11.173 1.00 78.56 160 ASN A O 1
ATOM 1254 N N . ASP A 1 161 ? 5.999 -8.523 12.082 1.00 77.94 161 ASP A N 1
ATOM 1255 C CA . ASP A 1 161 ? 6.857 -9.285 11.171 1.00 77.94 161 ASP A CA 1
ATOM 1256 C C . ASP A 1 161 ? 6.301 -9.425 9.744 1.00 77.94 161 ASP A C 1
ATOM 1258 O O . ASP A 1 161 ? 7.038 -9.854 8.859 1.00 77.94 161 ASP A O 1
ATOM 1262 N N . MET A 1 162 ? 5.039 -9.048 9.510 1.00 79.69 162 MET A N 1
ATOM 1263 C CA . MET A 1 162 ? 4.405 -9.058 8.185 1.00 79.69 162 MET A CA 1
ATOM 1264 C C . MET A 1 162 ? 4.660 -7.771 7.386 1.00 79.69 162 MET A C 1
ATOM 1266 O O . MET A 1 162 ? 4.330 -7.706 6.203 1.00 79.69 162 MET A O 1
ATOM 1270 N N . PHE A 1 163 ? 5.212 -6.729 8.014 1.00 82.88 163 PHE A N 1
ATOM 1271 C CA . PHE A 1 163 ? 5.486 -5.455 7.351 1.00 82.88 163 PHE A CA 1
ATOM 1272 C C . PHE A 1 163 ? 6.904 -5.452 6.777 1.00 82.88 163 PHE A C 1
ATOM 1274 O O . PHE A 1 163 ? 7.881 -5.594 7.514 1.00 82.88 163 PHE A O 1
ATOM 1281 N N . LEU A 1 164 ? 7.012 -5.263 5.462 1.00 86.75 164 LEU A N 1
ATOM 1282 C CA . LEU A 1 164 ? 8.269 -5.306 4.714 1.00 86.75 164 LEU A CA 1
ATOM 1283 C C . LEU A 1 164 ? 8.617 -3.931 4.119 1.00 86.75 164 LEU A C 1
ATOM 1285 O O . LEU A 1 164 ? 7.749 -3.229 3.599 1.00 86.75 164 LEU A O 1
ATOM 1289 N N . ASP A 1 165 ? 9.897 -3.558 4.168 1.00 87.31 165 ASP A N 1
ATOM 1290 C CA . ASP A 1 165 ? 10.425 -2.293 3.653 1.00 87.31 165 ASP A CA 1
ATOM 1291 C C . ASP A 1 165 ? 10.788 -2.424 2.170 1.00 87.31 165 ASP A C 1
ATOM 1293 O O . ASP A 1 165 ? 11.934 -2.691 1.788 1.00 87.31 165 ASP A O 1
ATOM 1297 N N . PHE A 1 166 ? 9.799 -2.182 1.313 1.00 89.19 166 PHE A N 1
ATOM 1298 C CA . PHE A 1 166 ? 9.993 -2.115 -0.136 1.00 89.19 166 PHE A CA 1
ATOM 1299 C C . PHE A 1 166 ? 10.706 -0.836 -0.598 1.00 89.19 166 PHE A C 1
ATOM 1301 O O . PHE A 1 166 ? 11.248 -0.804 -1.704 1.00 89.19 166 PHE A O 1
ATOM 1308 N N . ALA A 1 167 ? 10.744 0.220 0.221 1.00 89.31 167 ALA A N 1
ATOM 1309 C CA . ALA A 1 167 ? 11.453 1.449 -0.125 1.00 89.31 167 ALA A CA 1
ATOM 1310 C C . ALA A 1 167 ? 12.973 1.217 -0.140 1.00 89.31 167 ALA A C 1
ATOM 1312 O O . ALA A 1 167 ? 13.679 1.756 -0.999 1.00 89.31 167 ALA A O 1
ATOM 1313 N N . SER A 1 168 ? 13.478 0.353 0.750 1.00 90.12 168 SER A N 1
ATOM 1314 C CA . SER A 1 168 ? 14.892 -0.043 0.791 1.00 90.12 168 SER A CA 1
ATOM 1315 C C . SER A 1 168 ? 15.412 -0.628 -0.526 1.00 90.12 168 SER A C 1
ATOM 1317 O O . SER A 1 168 ? 16.582 -0.421 -0.858 1.00 90.12 168 SER A O 1
ATOM 1319 N N . LEU A 1 169 ? 14.556 -1.273 -1.328 1.00 90.88 169 LEU A N 1
ATOM 1320 C CA . LEU A 1 169 ? 14.943 -1.873 -2.609 1.00 90.88 169 LEU A CA 1
ATOM 1321 C C . LEU A 1 169 ? 15.461 -0.829 -3.608 1.00 90.88 169 LEU A C 1
ATOM 1323 O O . LEU A 1 169 ? 16.338 -1.122 -4.420 1.00 90.88 169 LEU A O 1
ATOM 1327 N N . TYR A 1 170 ? 15.003 0.420 -3.511 1.00 91.62 170 TYR A N 1
ATOM 1328 C CA . TYR A 1 170 ? 15.481 1.515 -4.359 1.00 91.62 170 TYR A CA 1
ATOM 1329 C C . TYR A 1 170 ? 16.875 2.038 -3.973 1.00 91.62 170 TYR A C 1
ATOM 1331 O O . TYR A 1 170 ? 17.477 2.804 -4.734 1.00 91.62 170 TYR A O 1
ATOM 1339 N N . LYS A 1 171 ? 17.425 1.614 -2.825 1.00 89.19 171 LYS A N 1
ATOM 1340 C CA . LYS A 1 171 ? 18.795 1.954 -2.409 1.00 89.19 171 LYS A CA 1
ATOM 1341 C C . LYS A 1 171 ? 19.846 1.159 -3.190 1.00 89.19 171 LYS A C 1
ATOM 1343 O O . LYS A 1 171 ? 20.895 1.719 -3.497 1.00 89.19 171 LYS A O 1
ATOM 1348 N N . SER A 1 172 ? 19.568 -0.101 -3.550 1.00 84.62 172 SER A N 1
ATOM 1349 C CA . SER A 1 172 ? 20.505 -0.955 -4.304 1.00 84.62 172 SER A CA 1
ATOM 1350 C C . SER A 1 172 ? 19.899 -1.553 -5.579 1.00 84.62 172 SER A C 1
ATOM 1352 O O . SER A 1 172 ? 20.166 -0.988 -6.648 1.00 84.62 172 SER A O 1
ATOM 1354 N N . PRO A 1 173 ? 19.092 -2.636 -5.534 1.00 89.44 173 PRO A N 1
ATOM 1355 C CA . PRO A 1 173 ? 18.738 -3.371 -6.750 1.00 89.44 173 PRO A CA 1
ATOM 1356 C C . PRO A 1 173 ? 17.836 -2.574 -7.700 1.00 89.44 173 PRO A C 1
ATOM 1358 O O . PRO A 1 173 ? 17.870 -2.795 -8.913 1.00 89.44 173 PRO A O 1
ATOM 1361 N N . MET A 1 174 ? 17.066 -1.613 -7.178 1.00 91.62 174 MET A N 1
ATOM 1362 C CA . MET A 1 174 ? 16.116 -0.825 -7.957 1.00 91.62 174 MET A CA 1
ATOM 1363 C C . MET A 1 174 ? 16.516 0.651 -8.085 1.00 91.62 174 MET A C 1
ATOM 1365 O O . MET A 1 174 ? 17.322 1.198 -7.328 1.00 91.62 174 MET A O 1
ATOM 1369 N N . GLN A 1 175 ? 15.934 1.319 -9.078 1.00 91.56 175 GLN A N 1
ATOM 1370 C CA . GLN A 1 175 ? 16.045 2.750 -9.310 1.00 91.56 175 GLN A CA 1
ATOM 1371 C C . GLN A 1 175 ? 14.789 3.270 -10.013 1.00 91.56 175 GLN A C 1
ATOM 1373 O O . GLN A 1 175 ? 14.357 2.720 -11.025 1.00 91.56 175 GLN A O 1
ATOM 1378 N N . LEU A 1 176 ? 14.247 4.387 -9.524 1.00 90.75 176 LEU A N 1
ATOM 1379 C CA . LEU A 1 176 ? 13.155 5.075 -10.207 1.00 90.75 176 LEU A CA 1
ATOM 1380 C C . LEU A 1 176 ? 13.615 5.618 -11.560 1.00 90.75 176 LEU A C 1
ATOM 1382 O O . LEU A 1 176 ? 14.657 6.270 -11.676 1.00 90.75 176 LEU A O 1
ATOM 1386 N N . ARG A 1 177 ? 12.797 5.381 -12.581 1.00 87.38 177 ARG A N 1
ATOM 1387 C CA . ARG A 1 177 ? 12.986 5.919 -13.926 1.00 87.38 177 ARG A CA 1
ATOM 1388 C C . ARG A 1 177 ? 11.957 7.008 -14.196 1.00 87.38 177 ARG A C 1
ATOM 1390 O O . ARG A 1 177 ? 10.815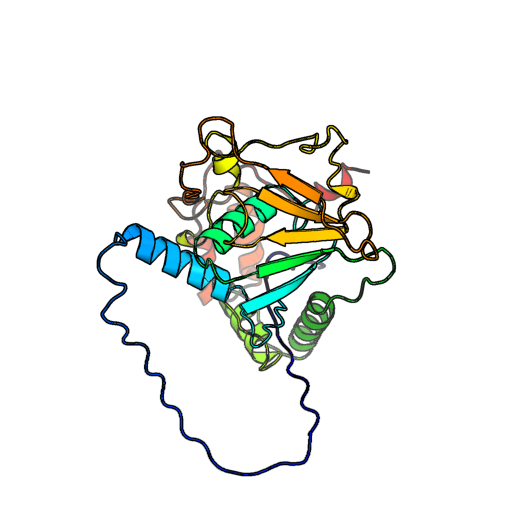 6.917 -13.761 1.00 87.38 177 ARG A O 1
ATOM 1397 N N . LYS A 1 178 ? 12.383 8.034 -14.930 1.00 88.56 178 LYS A N 1
ATOM 1398 C CA . LYS A 1 178 ? 11.520 9.118 -15.438 1.00 88.56 178 LYS A CA 1
ATOM 1399 C C . LYS A 1 178 ? 11.331 9.049 -16.953 1.00 88.56 178 LYS A C 1
ATOM 1401 O O . LYS A 1 178 ? 10.614 9.867 -17.518 1.00 88.56 178 LYS A O 1
ATOM 1406 N N . VAL A 1 179 ? 12.015 8.109 -17.593 1.00 88.94 179 VAL A N 1
ATOM 1407 C CA . VAL A 1 179 ? 12.052 7.917 -19.037 1.00 88.94 179 VAL A CA 1
ATOM 1408 C C . VAL A 1 179 ? 12.003 6.417 -19.283 1.00 88.94 179 VAL A C 1
ATOM 1410 O O . VAL A 1 179 ? 12.632 5.656 -18.539 1.00 88.94 179 VAL A O 1
ATOM 1413 N N . ASP A 1 180 ? 11.223 6.005 -20.269 1.00 86.44 180 ASP A N 1
ATOM 1414 C CA . ASP A 1 180 ? 11.132 4.617 -20.698 1.00 86.44 180 ASP A CA 1
ATOM 1415 C C . ASP A 1 180 ? 12.280 4.240 -21.666 1.00 86.44 180 ASP A C 1
ATOM 1417 O O . ASP A 1 180 ? 13.086 5.097 -22.045 1.00 86.44 180 ASP A O 1
ATOM 1421 N N . PRO A 1 181 ? 12.416 2.961 -22.064 1.00 84.44 181 PRO A N 1
ATOM 1422 C CA . PRO A 1 181 ? 13.464 2.530 -22.989 1.00 84.44 181 PRO A CA 1
ATOM 1423 C C . PRO A 1 181 ? 13.404 3.178 -24.380 1.00 84.44 181 PRO A C 1
ATOM 1425 O O . PRO A 1 181 ? 14.416 3.181 -25.076 1.00 84.44 181 PRO A O 1
ATOM 1428 N N . SER A 1 182 ? 12.253 3.724 -24.789 1.00 86.50 182 SER A N 1
ATOM 1429 C CA . SER A 1 182 ? 12.089 4.428 -26.068 1.00 86.50 182 SER A CA 1
ATOM 1430 C C . SER A 1 182 ? 12.520 5.898 -26.010 1.00 86.50 182 SER A C 1
ATOM 1432 O O . SER A 1 182 ? 12.587 6.564 -27.040 1.00 86.50 182 SER A O 1
ATOM 1434 N N . GLY A 1 183 ? 12.861 6.404 -24.819 1.00 86.94 183 GLY A N 1
ATOM 1435 C CA . GLY A 1 183 ? 13.218 7.804 -24.604 1.00 86.94 183 GLY A CA 1
ATOM 1436 C C . GLY A 1 183 ? 12.020 8.696 -24.268 1.00 86.94 183 GLY A C 1
ATOM 1437 O O . GLY A 1 183 ? 12.194 9.902 -24.087 1.00 86.94 183 GLY A O 1
ATOM 1438 N N . GLU A 1 184 ? 10.818 8.131 -24.136 1.00 88.81 184 GLU A N 1
ATOM 1439 C CA . GLU A 1 184 ? 9.618 8.882 -23.780 1.00 88.81 184 GLU A CA 1
ATOM 1440 C C . GLU A 1 184 ? 9.499 9.081 -22.266 1.00 88.81 184 GLU A C 1
ATOM 1442 O O . GLU A 1 184 ? 9.925 8.257 -21.452 1.00 88.81 184 GLU A O 1
ATOM 1447 N N . LYS A 1 185 ? 8.897 10.201 -21.857 1.00 91.31 185 LYS A N 1
ATOM 1448 C CA . LYS A 1 185 ? 8.732 10.544 -20.442 1.00 91.31 185 LYS A CA 1
ATOM 1449 C C . LYS A 1 185 ? 7.734 9.597 -19.765 1.00 91.31 185 LYS A C 1
ATOM 1451 O O . LYS A 1 185 ? 6.577 9.511 -20.163 1.00 91.31 185 LYS A O 1
ATOM 1456 N N . PHE A 1 186 ? 8.159 8.970 -18.672 1.00 92.56 186 PHE A N 1
ATOM 1457 C CA . PHE A 1 186 ? 7.299 8.167 -17.808 1.00 92.56 186 PHE A CA 1
ATOM 1458 C C . PHE A 1 186 ? 6.687 9.042 -16.707 1.00 92.56 186 PHE A C 1
ATOM 1460 O O . PHE A 1 186 ? 7.400 9.602 -15.868 1.00 92.56 186 PHE A O 1
ATOM 1467 N N . ILE A 1 187 ? 5.358 9.158 -16.710 1.00 91.19 187 ILE A N 1
ATOM 1468 C CA . ILE A 1 187 ? 4.588 9.940 -15.738 1.00 91.19 187 ILE A CA 1
ATOM 1469 C C . ILE A 1 187 ? 3.630 8.997 -15.015 1.00 91.19 187 ILE A C 1
ATOM 1471 O O . ILE A 1 187 ? 2.685 8.490 -15.613 1.00 91.19 187 ILE A O 1
ATOM 1475 N N . TRP A 1 188 ? 3.849 8.797 -13.711 1.00 89.62 188 TRP A N 1
ATOM 1476 C CA . TRP A 1 188 ? 3.006 7.934 -12.876 1.00 89.62 188 TRP A CA 1
ATOM 1477 C C . TRP A 1 188 ? 1.527 8.293 -12.981 1.00 89.62 188 TRP A C 1
ATOM 1479 O O . TRP A 1 188 ? 0.702 7.409 -13.174 1.00 89.62 188 TRP A O 1
ATOM 1489 N N . HIS A 1 189 ? 1.197 9.584 -12.900 1.00 87.88 189 HIS A N 1
ATOM 1490 C CA . HIS A 1 189 ? -0.179 10.074 -12.974 1.00 87.88 189 HIS A CA 1
ATOM 1491 C C . HIS A 1 189 ? -0.935 9.546 -14.206 1.00 87.88 189 HIS A C 1
ATOM 1493 O O . HIS A 1 189 ? -2.091 9.153 -14.074 1.00 87.88 189 HIS A O 1
ATOM 1499 N N . ASP A 1 190 ? -0.271 9.415 -15.352 1.00 90.25 190 ASP A N 1
ATOM 1500 C CA . ASP A 1 190 ? -0.929 9.078 -16.619 1.00 90.25 190 ASP A CA 1
ATOM 1501 C C . ASP A 1 190 ? -1.106 7.570 -16.825 1.00 90.25 190 ASP A C 1
ATOM 1503 O O . ASP A 1 190 ? -1.810 7.139 -17.738 1.00 90.25 190 ASP A O 1
ATOM 1507 N N . VAL A 1 191 ? -0.483 6.741 -15.982 1.00 91.50 191 VAL A N 1
ATOM 1508 C CA . VAL A 1 191 ? -0.610 5.286 -16.082 1.00 91.50 191 VAL A CA 1
ATOM 1509 C C . VAL A 1 191 ? -2.018 4.849 -15.687 1.00 91.50 191 VAL A C 1
ATOM 1511 O O . VAL A 1 191 ? -2.486 5.157 -14.597 1.00 91.50 191 VAL A O 1
ATOM 1514 N N . LYS A 1 192 ? -2.680 4.069 -16.536 1.00 90.75 192 LYS A N 1
ATOM 1515 C CA . LYS A 1 192 ? -3.998 3.478 -16.260 1.00 90.75 192 LYS A CA 1
ATOM 1516 C C . LYS A 1 192 ? -3.923 1.996 -15.914 1.00 90.75 192 LYS A C 1
ATOM 1518 O O . LYS A 1 192 ? -4.863 1.448 -15.354 1.00 90.75 192 LYS A O 1
ATOM 1523 N N . TRP A 1 193 ? -2.816 1.344 -16.249 1.00 92.56 193 TRP A N 1
ATOM 1524 C CA . TRP A 1 193 ? -2.661 -0.092 -16.069 1.00 92.56 193 TRP A CA 1
ATOM 1525 C C . TRP A 1 193 ? -1.179 -0.439 -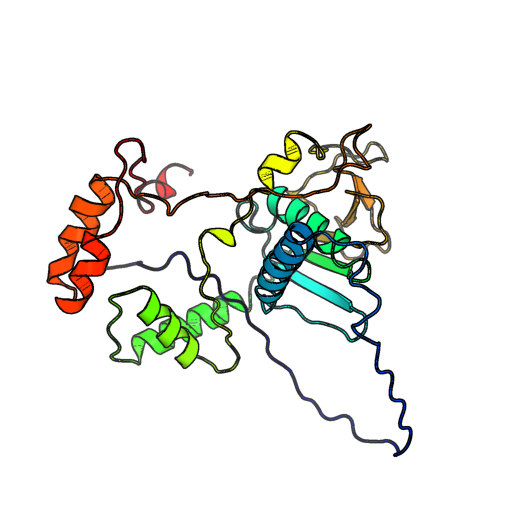15.942 1.00 92.56 193 TRP A C 1
ATOM 1527 O O . TRP A 1 193 ? -0.414 -0.126 -16.853 1.00 92.56 193 TRP A O 1
ATOM 1537 N N . PHE A 1 194 ? -0.794 -1.086 -14.842 1.00 93.62 194 PHE A N 1
ATOM 1538 C CA . PHE A 1 194 ? 0.459 -1.826 -14.708 1.00 93.62 194 PHE A CA 1
ATOM 1539 C C . PHE A 1 194 ? 0.232 -3.331 -14.809 1.00 93.62 194 PHE A C 1
ATOM 1541 O O . PHE A 1 194 ? -0.705 -3.872 -14.228 1.00 93.62 194 PHE A O 1
ATOM 1548 N N . ARG A 1 195 ? 1.133 -4.008 -15.505 1.00 93.38 195 ARG A N 1
ATOM 1549 C CA . ARG A 1 195 ? 1.181 -5.454 -15.624 1.00 93.38 195 ARG A CA 1
ATOM 1550 C C . ARG A 1 195 ? 2.534 -5.959 -15.142 1.00 93.38 195 ARG A C 1
ATOM 1552 O O . ARG A 1 195 ? 3.582 -5.538 -15.640 1.00 93.38 195 ARG A O 1
ATOM 1559 N N . TYR A 1 196 ? 2.483 -6.873 -14.185 1.00 91.56 196 TYR A N 1
ATOM 1560 C CA . TYR A 1 196 ? 3.624 -7.591 -13.632 1.00 91.56 196 TYR A CA 1
ATOM 1561 C C . TYR A 1 196 ? 3.494 -9.063 -14.029 1.00 91.56 196 TYR A C 1
ATOM 1563 O O . TYR A 1 196 ? 2.389 -9.597 -14.038 1.00 91.56 196 TYR A O 1
ATOM 1571 N N . SER A 1 197 ? 4.599 -9.701 -14.394 1.00 88.00 197 SER A N 1
ATOM 1572 C CA . SER A 1 197 ? 4.650 -11.115 -14.777 1.00 88.00 197 SER A CA 1
ATOM 1573 C C . SER A 1 197 ? 6.049 -11.638 -14.481 1.00 88.00 197 SER A C 1
ATOM 1575 O O . SER A 1 197 ? 7.014 -10.892 -14.676 1.00 88.00 197 SER A O 1
ATOM 1577 N N . GLY A 1 198 ? 6.162 -12.888 -14.031 1.00 82.38 198 GLY A N 1
ATOM 1578 C CA . GLY A 1 198 ? 7.455 -13.554 -13.874 1.00 82.38 198 GLY A CA 1
ATOM 1579 C C . GLY A 1 198 ? 8.163 -13.822 -15.203 1.00 82.38 198 GLY A C 1
ATOM 1580 O O . GLY A 1 198 ? 9.384 -13.949 -15.227 1.00 82.38 198 GLY A O 1
ATOM 1581 N N . GLU A 1 199 ? 7.420 -13.821 -16.314 1.00 82.81 199 GLU A N 1
ATOM 1582 C CA . GLU A 1 199 ? 7.969 -13.911 -17.674 1.00 82.81 199 GLU A CA 1
ATOM 1583 C C . GLU A 1 199 ? 8.708 -12.633 -18.105 1.00 82.81 199 GLU A C 1
ATOM 1585 O O . GLU A 1 199 ? 9.525 -12.660 -19.028 1.00 82.81 199 GLU A O 1
ATOM 1590 N N . ASN A 1 200 ? 8.417 -11.491 -17.470 1.00 80.75 200 ASN A N 1
ATOM 1591 C CA . ASN A 1 200 ? 9.083 -10.237 -17.799 1.00 80.75 200 ASN A CA 1
ATOM 1592 C C . ASN A 1 200 ? 10.545 -10.268 -17.340 1.00 80.75 200 ASN A C 1
ATOM 1594 O O . ASN A 1 200 ? 10.900 -10.877 -16.331 1.00 80.75 200 ASN A O 1
ATOM 1598 N N . GLU A 1 201 ? 11.396 -9.496 -18.020 1.00 82.56 201 GLU A N 1
ATOM 1599 C CA . GLU A 1 201 ? 12.743 -9.232 -17.516 1.00 82.56 201 GLU A CA 1
ATOM 1600 C C . GLU A 1 201 ? 12.698 -8.720 -16.066 1.00 82.56 201 GLU A C 1
ATOM 1602 O O . GLU A 1 201 ? 11.844 -7.912 -15.689 1.00 82.56 201 GLU A O 1
ATOM 1607 N N . SER A 1 202 ? 13.661 -9.163 -15.256 1.00 82.25 202 SER A N 1
ATOM 1608 C CA . SER A 1 202 ? 13.804 -8.784 -13.847 1.00 82.25 202 SER A CA 1
ATOM 1609 C C . SER A 1 202 ? 13.633 -7.270 -13.645 1.00 82.25 202 SER A C 1
ATOM 1611 O O . SER A 1 202 ? 14.415 -6.468 -14.162 1.00 82.25 202 SER A O 1
ATOM 1613 N N . GLY A 1 203 ? 12.610 -6.873 -12.877 1.00 86.31 203 GLY A N 1
ATOM 1614 C CA . GLY A 1 203 ? 12.318 -5.470 -12.547 1.00 86.31 203 GLY A CA 1
ATOM 1615 C C . GLY A 1 203 ? 11.649 -4.654 -13.650 1.00 86.31 203 GLY A C 1
ATOM 1616 O O . GLY A 1 203 ? 11.556 -3.432 -13.513 1.00 86.31 203 GLY A O 1
ATOM 1617 N N . THR A 1 204 ? 11.183 -5.301 -14.717 1.00 91.56 204 THR A N 1
ATOM 1618 C CA . THR A 1 204 ? 10.431 -4.666 -15.798 1.00 91.56 204 THR A CA 1
ATOM 1619 C C . THR A 1 204 ? 8.930 -4.765 -15.553 1.00 91.56 204 THR A C 1
ATOM 1621 O O . THR A 1 204 ? 8.376 -5.833 -15.305 1.00 91.56 204 THR A O 1
ATOM 1624 N N . ILE A 1 205 ? 8.268 -3.615 -15.645 1.00 94.19 205 ILE A N 1
ATOM 1625 C CA . ILE A 1 205 ? 6.819 -3.471 -15.549 1.00 94.19 205 ILE A CA 1
ATOM 1626 C C . ILE A 1 205 ? 6.298 -3.091 -16.931 1.00 94.19 205 ILE A C 1
ATOM 1628 O O . ILE A 1 205 ? 6.814 -2.172 -17.573 1.00 94.19 205 ILE A O 1
ATOM 1632 N N . GLN A 1 206 ? 5.245 -3.768 -17.368 1.00 94.88 206 GLN A N 1
ATOM 1633 C CA . GLN A 1 206 ? 4.480 -3.375 -18.543 1.00 94.88 206 GLN A CA 1
ATOM 1634 C C . GLN A 1 206 ? 3.426 -2.347 -18.133 1.00 94.88 206 GLN A C 1
ATOM 1636 O O . GLN A 1 206 ? 2.779 -2.503 -17.102 1.00 94.88 206 GLN A O 1
ATOM 1641 N N . PHE A 1 207 ? 3.218 -1.286 -18.908 1.00 94.56 207 PHE A N 1
ATOM 1642 C CA . PHE A 1 207 ? 2.219 -0.273 -18.579 1.00 94.56 207 PHE A CA 1
ATOM 1643 C C . PHE A 1 207 ? 1.454 0.265 -19.789 1.00 94.56 207 PHE A C 1
ATOM 1645 O O . PHE A 1 207 ? 1.946 0.267 -20.918 1.00 94.56 207 PHE A O 1
ATOM 1652 N N . LYS A 1 208 ? 0.239 0.763 -19.536 1.00 93.50 208 LYS A N 1
ATOM 1653 C CA . LYS A 1 208 ? -0.563 1.536 -20.494 1.00 93.50 208 LYS A CA 1
ATOM 1654 C C . LYS A 1 208 ? -0.971 2.876 -19.902 1.00 93.50 208 LYS A C 1
ATOM 1656 O O . LYS A 1 208 ? -1.363 2.956 -18.739 1.00 93.50 208 LYS A O 1
ATOM 1661 N N . THR A 1 209 ? -0.954 3.913 -20.732 1.00 91.75 209 THR A N 1
ATOM 1662 C CA . THR A 1 209 ? -1.556 5.227 -20.437 1.00 91.75 209 THR A CA 1
ATOM 1663 C C . THR A 1 209 ? -2.938 5.389 -21.077 1.00 91.75 209 THR A C 1
ATOM 1665 O O . THR A 1 209 ? -3.754 6.189 -20.626 1.00 91.75 209 THR A O 1
ATOM 1668 N N . ASN A 1 210 ? -3.243 4.582 -22.097 1.00 89.06 210 ASN A N 1
ATOM 1669 C CA . ASN A 1 210 ? -4.571 4.444 -22.682 1.00 89.06 210 ASN A CA 1
ATOM 1670 C C . ASN A 1 210 ? -5.025 2.980 -22.587 1.00 89.06 210 ASN A C 1
ATOM 1672 O O . ASN A 1 210 ? -4.308 2.091 -23.042 1.00 89.06 210 ASN A O 1
ATOM 1676 N N . ILE A 1 211 ? -6.196 2.735 -21.993 1.00 84.50 211 ILE A N 1
ATOM 1677 C CA . ILE A 1 211 ? -6.723 1.383 -21.775 1.00 84.50 211 ILE A CA 1
ATOM 1678 C C . ILE A 1 211 ? -7.051 0.674 -23.095 1.00 84.50 211 ILE A C 1
ATOM 1680 O O . ILE A 1 211 ? -6.811 -0.527 -23.208 1.00 84.50 211 ILE A O 1
ATOM 1684 N N . ASP A 1 212 ? -7.464 1.443 -24.106 1.00 86.50 212 ASP A N 1
ATOM 1685 C CA . ASP A 1 212 ? -7.827 0.950 -25.439 1.00 86.50 212 ASP A CA 1
ATOM 1686 C C . ASP A 1 212 ? -6.604 0.655 -26.317 1.00 86.50 212 ASP A C 1
ATOM 1688 O O . ASP A 1 212 ? -6.725 0.074 -27.393 1.00 86.50 212 ASP A O 1
ATOM 1692 N N . SER A 1 213 ? -5.403 1.045 -25.872 1.00 88.75 213 SER A N 1
ATOM 1693 C CA . SER A 1 213 ? -4.173 0.722 -26.596 1.00 88.75 213 SER A CA 1
ATOM 1694 C C . SER A 1 213 ? -4.002 -0.798 -26.664 1.00 88.75 213 SER A C 1
ATOM 1696 O O . SER A 1 213 ? -3.997 -1.446 -25.610 1.00 88.75 213 SER A O 1
ATOM 1698 N N . PRO A 1 214 ? -3.778 -1.393 -27.848 1.00 86.69 214 PRO A N 1
ATOM 1699 C CA . PRO A 1 214 ? -3.498 -2.823 -27.950 1.00 86.69 214 PRO A CA 1
ATOM 1700 C C . PRO A 1 214 ? -2.114 -3.183 -27.387 1.00 86.69 214 PRO A C 1
ATOM 1702 O O . PRO A 1 214 ? -1.895 -4.318 -26.975 1.00 86.69 214 PRO A O 1
ATOM 1705 N N . VAL A 1 215 ? -1.193 -2.216 -27.309 1.00 90.38 215 VAL A N 1
ATOM 1706 C CA . VAL A 1 215 ? 0.217 -2.438 -26.955 1.00 90.38 215 VAL A CA 1
ATOM 1707 C C . VAL A 1 215 ? 0.531 -1.903 -25.555 1.00 90.38 215 VAL A C 1
ATOM 1709 O O . VAL A 1 215 ? 0.050 -0.833 -25.165 1.00 90.38 215 VAL A O 1
ATOM 1712 N N . PHE A 1 216 ? 1.348 -2.652 -24.808 1.00 93.31 216 PHE A N 1
ATOM 1713 C CA . PHE A 1 216 ? 1.974 -2.217 -23.556 1.00 93.31 216 PHE A CA 1
ATOM 1714 C C . PHE A 1 216 ? 3.339 -1.577 -23.826 1.00 93.31 216 PHE A C 1
ATOM 1716 O O . PHE A 1 216 ? 4.105 -2.052 -24.662 1.00 93.31 216 PHE A O 1
ATOM 1723 N N . LYS A 1 217 ? 3.658 -0.523 -23.075 1.00 93.50 217 LYS A N 1
ATOM 1724 C CA . LYS A 1 217 ? 5.014 0.029 -22.970 1.00 93.50 217 LYS A CA 1
ATOM 1725 C C . LYS A 1 217 ? 5.753 -0.651 -21.819 1.00 93.50 217 LYS A C 1
ATOM 1727 O O . LYS A 1 217 ? 5.114 -1.182 -20.918 1.00 93.50 217 LYS A O 1
ATOM 1732 N N . ASN A 1 218 ? 7.081 -0.595 -21.814 1.00 93.94 218 ASN A N 1
ATOM 1733 C CA . ASN A 1 218 ? 7.905 -1.195 -20.761 1.00 93.94 218 ASN A CA 1
ATOM 1734 C C . ASN A 1 218 ? 8.605 -0.119 -19.939 1.00 93.94 218 ASN A C 1
ATOM 1736 O O . ASN A 1 218 ? 9.081 0.871 -20.486 1.00 93.94 218 ASN A O 1
ATOM 1740 N N . ILE A 1 219 ? 8.734 -0.334 -18.634 1.00 93.88 219 ILE A N 1
ATOM 1741 C CA . ILE A 1 219 ? 9.593 0.466 -17.763 1.00 93.88 219 ILE A CA 1
ATOM 1742 C C . ILE A 1 219 ? 10.398 -0.467 -16.860 1.00 93.88 219 ILE A C 1
ATOM 1744 O O . ILE A 1 219 ? 9.830 -1.308 -16.172 1.00 93.88 219 ILE A O 1
ATOM 1748 N N . SER A 1 220 ? 11.727 -0.340 -16.873 1.00 91.38 220 SER A N 1
ATOM 1749 C CA . SER A 1 220 ? 12.605 -1.171 -16.040 1.00 91.38 220 SER A CA 1
ATOM 1750 C C . SER A 1 220 ? 13.111 -0.394 -14.834 1.00 91.38 220 SER A C 1
ATOM 1752 O O . SER A 1 220 ? 13.854 0.585 -14.966 1.00 91.38 220 SER A O 1
ATOM 1754 N N . PHE A 1 221 ? 12.725 -0.844 -13.643 1.00 91.38 221 PHE A N 1
ATOM 1755 C CA . PHE A 1 221 ? 13.218 -0.308 -12.377 1.00 91.38 221 PHE A CA 1
ATOM 1756 C C . PHE A 1 221 ? 14.498 -0.988 -11.908 1.00 91.38 221 PHE A C 1
ATOM 1758 O O . PHE A 1 221 ? 15.067 -0.551 -10.913 1.00 91.38 221 PHE A O 1
ATOM 1765 N N . SER A 1 222 ? 15.010 -1.987 -12.624 1.00 89.44 222 SER A N 1
ATOM 1766 C CA . SER A 1 222 ? 16.305 -2.586 -12.310 1.00 89.44 222 SER A CA 1
ATOM 1767 C C . SER A 1 222 ? 17.442 -1.583 -12.488 1.00 89.44 222 SER A C 1
ATOM 1769 O O . SER A 1 222 ? 17.535 -0.843 -13.480 1.00 89.44 222 SER A O 1
ATOM 1771 N N . ARG A 1 223 ? 18.349 -1.547 -11.511 1.00 89.00 223 ARG A N 1
ATOM 1772 C CA . ARG A 1 223 ? 19.588 -0.781 -11.627 1.00 89.00 223 ARG A CA 1
ATOM 1773 C C . ARG A 1 223 ? 20.541 -1.497 -12.589 1.00 89.00 223 ARG A C 1
ATOM 1775 O O . ARG A 1 223 ? 20.699 -2.717 -12.553 1.00 89.00 223 ARG A O 1
ATOM 1782 N N . ARG A 1 224 ? 21.206 -0.731 -13.462 1.00 83.12 224 ARG A N 1
ATOM 1783 C CA . ARG A 1 224 ? 22.182 -1.278 -14.418 1.00 83.12 224 ARG A CA 1
ATOM 1784 C C . ARG A 1 224 ? 23.303 -2.000 -13.659 1.00 83.12 224 ARG A C 1
ATOM 1786 O O . ARG A 1 224 ? 23.823 -1.464 -12.685 1.00 83.12 224 ARG A O 1
ATOM 1793 N N . GLY A 1 225 ? 23.653 -3.206 -14.106 1.00 80.25 225 GLY A N 1
ATOM 1794 C CA . GLY A 1 225 ? 24.663 -4.054 -13.458 1.0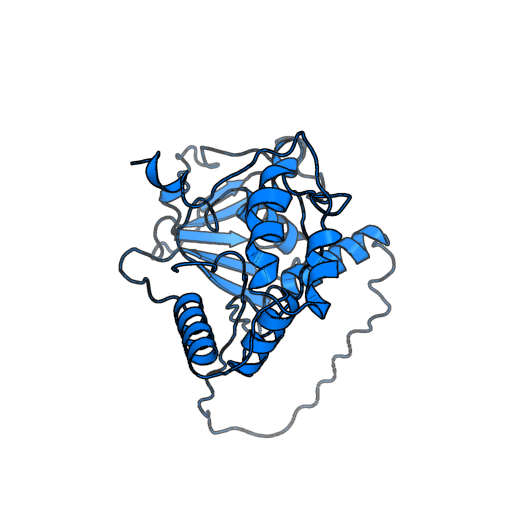0 80.25 225 GLY A CA 1
ATOM 1795 C C . GLY A 1 225 ? 24.176 -4.805 -12.213 1.00 80.25 225 GLY A C 1
ATOM 1796 O O . GLY A 1 225 ? 24.957 -5.542 -11.624 1.00 80.25 225 GLY A O 1
ATOM 1797 N N . LYS A 1 226 ? 22.903 -4.648 -11.822 1.00 80.69 226 LYS A N 1
ATOM 1798 C CA . LYS A 1 226 ? 22.279 -5.310 -10.662 1.00 80.69 226 LYS A CA 1
ATOM 1799 C C . LYS A 1 226 ? 21.049 -6.143 -11.040 1.00 80.69 226 LYS A C 1
ATOM 1801 O O . LYS A 1 226 ? 20.259 -6.501 -10.179 1.00 80.69 226 LYS A O 1
ATOM 1806 N N . ALA A 1 227 ? 20.886 -6.468 -12.324 1.00 69.69 227 ALA A N 1
ATOM 1807 C CA . ALA A 1 227 ? 19.719 -7.199 -12.829 1.00 69.69 227 ALA A CA 1
ATOM 1808 C C . ALA A 1 227 ? 19.530 -8.583 -12.174 1.00 69.69 227 ALA A C 1
ATOM 1810 O O . ALA A 1 227 ? 18.395 -9.036 -12.019 1.00 69.69 227 ALA A O 1
ATOM 1811 N N . ASN A 1 228 ? 20.641 -9.200 -11.751 1.00 71.56 228 ASN A N 1
ATOM 1812 C CA . ASN A 1 228 ? 20.679 -10.510 -11.102 1.00 71.56 228 ASN A CA 1
ATOM 1813 C C . ASN A 1 228 ? 20.532 -10.438 -9.572 1.00 71.56 228 ASN A C 1
ATOM 1815 O O . ASN A 1 228 ? 20.503 -11.482 -8.927 1.00 71.56 228 ASN A O 1
ATOM 1819 N N . GLU A 1 229 ? 20.473 -9.243 -8.966 1.00 78.88 229 GLU A N 1
ATOM 1820 C CA . GLU A 1 229 ? 20.235 -9.155 -7.523 1.00 78.88 229 GLU A CA 1
ATOM 1821 C C . GLU A 1 229 ? 18.774 -9.506 -7.201 1.00 78.88 229 GLU A C 1
ATOM 1823 O O . GLU A 1 229 ? 17.848 -9.006 -7.857 1.00 78.88 229 GLU A O 1
ATOM 1828 N N . PRO A 1 230 ? 18.538 -10.354 -6.185 1.00 78.31 230 PRO A N 1
ATOM 1829 C CA . PRO A 1 230 ? 17.190 -10.699 -5.774 1.00 78.31 230 PRO A CA 1
ATOM 1830 C C . PRO A 1 230 ? 16.499 -9.488 -5.134 1.00 78.31 230 PRO A C 1
ATOM 1832 O O . PRO A 1 230 ? 17.119 -8.673 -4.446 1.00 78.31 230 PRO A O 1
ATOM 1835 N N . PHE A 1 231 ? 15.190 -9.366 -5.351 1.00 85.25 231 PHE A N 1
ATOM 1836 C CA . PHE A 1 231 ? 14.384 -8.309 -4.740 1.00 85.25 231 PHE A CA 1
ATOM 1837 C C . PHE A 1 231 ? 13.853 -8.799 -3.398 1.00 85.25 231 PHE A C 1
ATOM 1839 O O . PHE A 1 231 ? 12.693 -9.183 -3.287 1.00 85.25 231 PHE A O 1
ATOM 1846 N N . ASN A 1 232 ? 14.727 -8.806 -2.394 1.00 85.50 232 ASN A N 1
ATOM 1847 C CA . ASN A 1 232 ? 14.405 -9.306 -1.061 1.00 85.50 232 ASN A CA 1
ATOM 1848 C C . ASN A 1 232 ? 14.201 -8.129 -0.098 1.00 85.50 232 ASN A C 1
ATOM 1850 O O . ASN A 1 232 ? 15.189 -7.592 0.419 1.00 85.50 232 ASN A O 1
ATOM 1854 N N . PRO A 1 233 ? 12.952 -7.685 0.128 1.00 86.62 233 PRO A N 1
ATOM 1855 C CA . PRO A 1 233 ? 12.689 -6.618 1.081 1.00 86.62 233 PRO A CA 1
ATOM 1856 C C . PRO A 1 233 ? 13.023 -7.092 2.501 1.00 86.62 233 PRO A C 1
ATOM 1858 O O . PRO A 1 233 ? 12.846 -8.260 2.848 1.00 86.62 233 PRO A O 1
ATOM 1861 N N . GLN A 1 234 ? 13.527 -6.176 3.322 1.00 88.25 234 GLN A N 1
ATOM 1862 C CA . GLN A 1 234 ? 13.780 -6.434 4.740 1.00 88.25 234 GLN A CA 1
ATOM 1863 C C . GLN A 1 234 ? 12.511 -6.175 5.557 1.00 88.25 234 GLN A C 1
ATOM 1865 O O . GLN A 1 234 ? 11.558 -5.586 5.049 1.00 88.25 234 GLN A O 1
ATOM 1870 N N . LYS A 1 235 ? 12.483 -6.581 6.828 1.00 86.75 235 LYS A N 1
ATOM 1871 C CA . LYS A 1 235 ? 11.391 -6.194 7.733 1.00 86.75 235 LYS A CA 1
ATOM 1872 C C . LYS A 1 235 ? 11.404 -4.680 7.954 1.00 86.75 235 LYS A C 1
ATOM 1874 O O . LYS A 1 235 ? 12.469 -4.088 8.096 1.00 86.75 235 LYS A O 1
ATOM 1879 N N . CYS A 1 236 ? 10.225 -4.062 8.007 1.00 86.56 236 CYS A N 1
ATOM 1880 C CA . CYS A 1 236 ? 10.090 -2.651 8.384 1.00 86.56 236 CYS A CA 1
ATOM 1881 C C . CYS A 1 236 ? 10.481 -2.411 9.843 1.00 86.56 236 CYS A C 1
ATOM 1883 O O . CYS A 1 236 ? 10.938 -1.325 10.195 1.00 86.56 236 CYS A O 1
ATOM 1885 N N . TYR A 1 237 ? 10.236 -3.406 10.691 1.00 84.88 237 TYR A N 1
ATOM 1886 C CA . TYR A 1 237 ? 10.314 -3.277 12.132 1.00 84.88 237 TYR A CA 1
ATOM 1887 C C . TYR A 1 237 ? 10.904 -4.550 12.736 1.00 84.88 237 TYR A C 1
ATOM 1889 O O . TYR A 1 237 ? 10.532 -5.660 12.353 1.00 84.88 237 TYR A O 1
ATOM 1897 N N . ASP A 1 238 ? 11.796 -4.370 13.707 1.00 85.69 238 ASP A N 1
ATOM 1898 C CA . ASP A 1 238 ? 12.363 -5.473 14.490 1.00 85.69 238 ASP A CA 1
ATOM 1899 C C . ASP A 1 238 ? 11.583 -5.720 15.787 1.00 85.69 238 ASP A C 1
ATOM 1901 O O . ASP A 1 238 ? 11.653 -6.798 16.370 1.00 85.69 238 ASP A O 1
ATOM 1905 N N . ASN A 1 239 ? 10.843 -4.706 16.243 1.00 85.56 239 ASN A N 1
ATOM 1906 C CA . ASN A 1 239 ? 10.102 -4.694 17.496 1.00 85.56 239 ASN A CA 1
ATOM 1907 C C . ASN A 1 239 ? 8.775 -3.936 17.318 1.00 85.56 239 ASN A C 1
ATOM 1909 O O . ASN A 1 239 ? 8.628 -3.164 16.359 1.00 85.56 239 ASN A O 1
ATOM 1913 N N . PRO A 1 240 ? 7.804 -4.114 18.235 1.00 84.88 240 PRO A N 1
ATOM 1914 C CA . PRO A 1 240 ? 6.609 -3.281 18.283 1.00 84.88 240 PRO A CA 1
ATOM 1915 C C . PRO A 1 240 ? 6.952 -1.788 18.250 1.00 84.88 240 PRO A C 1
ATOM 1917 O O . PRO A 1 240 ? 7.910 -1.339 18.874 1.00 84.88 240 PRO A O 1
ATOM 1920 N N . LEU A 1 241 ? 6.159 -1.014 17.509 1.00 87.31 241 LEU A N 1
ATOM 1921 C CA . LEU A 1 241 ? 6.366 0.425 17.425 1.00 87.31 241 LEU A CA 1
ATOM 1922 C C . LEU A 1 241 ? 5.907 1.101 18.723 1.00 87.31 241 LEU A C 1
ATOM 1924 O O . LEU A 1 241 ? 4.732 0.963 19.084 1.00 87.31 241 LEU A O 1
ATOM 1928 N N . PRO A 1 242 ? 6.785 1.857 19.404 1.00 90.94 242 PRO A N 1
ATOM 1929 C CA . PRO A 1 242 ? 6.369 2.658 20.539 1.00 90.94 242 PRO A CA 1
ATOM 1930 C C . PRO A 1 242 ? 5.506 3.833 20.067 1.00 90.94 242 PRO A C 1
ATOM 1932 O O . PRO A 1 242 ? 5.630 4.315 18.940 1.00 90.94 242 PRO A O 1
ATOM 1935 N N . ILE A 1 243 ? 4.649 4.325 20.955 1.00 90.75 243 ILE A N 1
ATOM 1936 C CA . ILE A 1 243 ? 3.881 5.557 20.739 1.00 90.75 243 ILE A CA 1
ATOM 1937 C C . ILE A 1 243 ? 4.531 6.733 21.475 1.00 90.75 243 ILE A C 1
ATOM 1939 O O . ILE A 1 243 ? 5.345 6.547 22.381 1.00 90.75 243 ILE A O 1
ATOM 1943 N N . SER A 1 244 ? 4.177 7.968 21.113 1.00 91.94 244 SER A N 1
ATOM 1944 C CA . SER A 1 244 ? 4.665 9.124 21.871 1.00 91.94 244 SER A CA 1
ATOM 1945 C C . SER A 1 244 ? 4.105 9.118 23.300 1.00 91.94 244 SER A C 1
ATOM 1947 O O . SER A 1 244 ? 3.013 8.596 23.572 1.00 91.94 244 SER A O 1
ATOM 1949 N N . GLN A 1 245 ? 4.848 9.721 24.229 1.00 91.44 245 GLN A N 1
ATOM 1950 C CA . GLN A 1 245 ? 4.422 9.805 25.624 1.00 91.44 245 GLN A CA 1
ATOM 1951 C C . GLN A 1 245 ? 3.137 10.630 25.769 1.00 91.44 245 GLN A C 1
ATOM 1953 O O . GLN A 1 245 ? 2.262 10.286 26.565 1.00 91.44 245 GLN A O 1
ATOM 1958 N N . GLU A 1 246 ? 3.003 11.681 24.965 1.00 89.88 246 GLU A N 1
ATOM 1959 C CA . GLU A 1 246 ? 1.821 12.533 24.882 1.00 89.88 246 GLU A CA 1
ATOM 1960 C C . GLU A 1 246 ? 0.616 11.727 24.401 1.00 89.88 246 GLU A C 1
ATOM 1962 O O . GLU A 1 246 ? -0.423 11.763 25.058 1.00 89.88 246 GLU A O 1
ATOM 1967 N N . LYS A 1 247 ? 0.762 10.925 23.332 1.00 90.44 247 LYS A N 1
ATOM 1968 C CA . LYS A 1 247 ? -0.327 10.086 22.807 1.00 90.44 247 LYS A CA 1
ATOM 1969 C C . LYS A 1 247 ? -0.842 9.124 23.869 1.00 90.44 247 LYS A C 1
ATOM 1971 O O . LYS A 1 247 ? -2.049 8.967 24.042 1.00 90.44 247 LYS A O 1
ATOM 1976 N N . LYS A 1 248 ? 0.072 8.497 24.611 1.00 92.31 248 LYS A N 1
ATOM 1977 C CA . LYS A 1 248 ? -0.300 7.590 25.696 1.00 92.31 248 LYS A CA 1
ATOM 1978 C C . LYS A 1 248 ? -0.989 8.334 26.835 1.00 92.31 248 LYS A C 1
ATOM 1980 O O . LYS A 1 248 ? -2.088 7.960 27.227 1.00 92.31 248 LYS A O 1
ATOM 1985 N N . ASN A 1 249 ? -0.345 9.362 27.379 1.00 90.25 249 ASN A N 1
ATOM 1986 C CA . ASN A 1 249 ? -0.780 9.978 28.628 1.00 90.25 249 ASN A CA 1
ATOM 1987 C C . ASN A 1 249 ? -2.013 10.866 28.455 1.00 90.25 249 ASN A C 1
ATOM 1989 O O . ASN A 1 249 ? -2.922 10.798 29.278 1.00 90.25 249 ASN A O 1
ATOM 1993 N N . LYS A 1 250 ? -2.037 11.697 27.410 1.00 88.38 250 LYS A N 1
ATOM 1994 C CA . LYS A 1 250 ? -3.108 12.668 27.174 1.00 88.38 250 LYS A CA 1
ATOM 1995 C C . LYS A 1 250 ? -4.335 12.000 26.565 1.00 88.38 250 LYS A C 1
ATOM 1997 O O . LYS A 1 250 ? -5.437 12.195 27.068 1.00 88.38 250 LYS A O 1
ATOM 2002 N N . ASP A 1 251 ? -4.136 11.193 25.524 1.00 89.44 251 ASP A N 1
ATOM 2003 C CA . ASP A 1 251 ? -5.259 10.657 24.758 1.00 89.44 251 ASP A CA 1
ATOM 2004 C C . ASP A 1 251 ? -5.705 9.308 25.323 1.00 89.44 251 ASP A C 1
ATOM 2006 O O . ASP A 1 251 ? -6.822 9.181 25.815 1.00 89.44 251 ASP A O 1
ATOM 2010 N N . LEU A 1 252 ? -4.830 8.296 25.299 1.00 92.25 252 LEU A N 1
ATOM 2011 C CA . LEU A 1 252 ? -5.232 6.919 25.609 1.00 92.25 252 LEU A CA 1
ATOM 2012 C C . LEU A 1 252 ? -5.569 6.713 27.088 1.00 92.25 252 LEU A C 1
ATOM 2014 O O . LEU A 1 252 ? -6.603 6.135 27.411 1.00 92.25 252 LEU A O 1
ATOM 2018 N N . LEU A 1 253 ? -4.716 7.189 27.998 1.00 93.62 253 LEU A N 1
ATOM 2019 C CA . LEU A 1 253 ? -4.984 7.087 29.433 1.00 93.62 253 LEU A CA 1
ATOM 2020 C C . LEU A 1 253 ? -6.114 8.032 29.866 1.00 93.62 253 LEU A C 1
ATOM 2022 O O . LEU A 1 253 ? -6.881 7.687 30.765 1.00 93.62 253 LEU A O 1
ATOM 2026 N N . GLY A 1 254 ? -6.264 9.175 29.189 1.00 91.94 254 GLY A N 1
ATOM 2027 C CA . GLY A 1 254 ? -7.344 10.132 29.429 1.00 91.94 254 GLY A CA 1
ATOM 2028 C C . GLY A 1 254 ? -8.735 9.551 29.166 1.00 91.94 254 GLY A C 1
ATOM 2029 O O . GLY A 1 254 ? -9.662 9.827 29.926 1.00 91.94 254 GLY A O 1
ATOM 2030 N N . ILE A 1 255 ? -8.889 8.690 28.152 1.00 92.19 255 ILE A N 1
ATOM 2031 C CA . ILE A 1 255 ? -10.180 8.066 27.808 1.00 92.19 255 ILE A CA 1
ATOM 2032 C C . ILE A 1 255 ? -10.500 6.789 28.594 1.00 92.19 255 ILE A C 1
ATOM 2034 O O . ILE A 1 255 ? -11.579 6.234 28.407 1.00 92.19 255 ILE A O 1
ATOM 2038 N N . LEU A 1 256 ? -9.622 6.314 29.489 1.00 93.94 256 LEU A N 1
ATOM 2039 C CA . LEU A 1 256 ? -9.857 5.056 30.217 1.00 93.94 256 LEU A CA 1
ATOM 2040 C C . LEU A 1 256 ? -11.143 5.059 31.049 1.00 93.94 256 LEU A C 1
ATOM 2042 O O . LEU A 1 256 ? -11.726 4.004 31.257 1.00 93.94 256 LEU A O 1
ATOM 2046 N N . HIS A 1 257 ? -11.624 6.225 31.485 1.00 93.19 257 HIS A N 1
ATOM 2047 C CA . HIS A 1 257 ? -12.900 6.343 32.196 1.00 93.19 257 HIS A CA 1
ATOM 2048 C C . HIS A 1 257 ? -14.128 5.978 31.335 1.00 93.19 257 HIS A C 1
ATOM 2050 O O . HIS A 1 257 ? -15.205 5.768 31.881 1.00 93.19 257 HIS A O 1
ATOM 2056 N N . LEU A 1 258 ? -13.972 5.899 30.007 1.00 93.19 258 LEU A N 1
ATOM 2057 C CA . LEU A 1 258 ? -14.995 5.466 29.045 1.00 93.19 258 LEU A CA 1
ATOM 2058 C C . LEU A 1 258 ? -14.829 3.995 28.622 1.00 93.19 258 LEU A C 1
ATOM 2060 O O . LEU A 1 258 ? -15.542 3.524 27.737 1.00 93.19 258 LEU A O 1
ATOM 2064 N N . ILE A 1 259 ? -13.848 3.291 29.190 1.00 93.56 259 ILE A N 1
ATOM 2065 C CA . ILE A 1 259 ? -13.454 1.934 28.810 1.00 93.56 259 ILE A CA 1
ATOM 2066 C C . ILE A 1 259 ? -13.569 1.023 30.030 1.00 93.56 259 ILE A C 1
ATOM 2068 O O . ILE A 1 259 ? -13.181 1.407 31.133 1.00 93.56 259 ILE A O 1
ATOM 2072 N N . ASP A 1 260 ? -14.033 -0.208 29.824 1.00 93.81 260 ASP A N 1
ATOM 2073 C CA . ASP A 1 260 ? -14.108 -1.209 30.887 1.00 93.81 260 ASP A CA 1
ATOM 2074 C C . ASP A 1 260 ? -12.747 -1.463 31.553 1.00 93.81 260 ASP A C 1
ATOM 2076 O O . ASP A 1 260 ? -11.716 -1.616 30.885 1.00 93.81 260 ASP A O 1
ATOM 2080 N N . ASN A 1 261 ? -12.753 -1.564 32.887 1.00 94.38 261 ASN A N 1
ATOM 2081 C CA . ASN A 1 261 ? -11.544 -1.698 33.712 1.00 94.38 261 ASN A CA 1
ATOM 2082 C C . ASN A 1 261 ? -10.649 -2.874 33.288 1.00 94.38 261 ASN A C 1
ATOM 2084 O O . ASN A 1 261 ? -9.421 -2.748 33.286 1.00 94.38 261 ASN A O 1
ATOM 2088 N N . ASP A 1 262 ? -11.245 -3.985 32.852 1.00 95.19 262 ASP A N 1
ATOM 2089 C CA . ASP A 1 262 ? -10.518 -5.179 32.401 1.00 95.19 262 ASP A CA 1
ATOM 2090 C C . ASP A 1 262 ? -9.654 -4.913 31.156 1.00 95.19 262 ASP A C 1
ATOM 2092 O O . ASP A 1 262 ? -8.630 -5.567 30.936 1.00 95.19 262 ASP A O 1
ATOM 2096 N N . CYS A 1 263 ? -10.013 -3.905 30.357 1.00 95.00 263 CYS A N 1
ATOM 2097 C CA . CYS A 1 263 ? -9.284 -3.520 29.153 1.00 95.00 263 CYS A CA 1
ATOM 2098 C C . CYS A 1 263 ? -8.157 -2.511 29.428 1.00 95.00 263 CYS A C 1
ATOM 2100 O O . CYS A 1 263 ? -7.272 -2.337 28.589 1.00 95.00 263 CYS A O 1
ATOM 2102 N N . HIS A 1 264 ? -8.116 -1.869 30.603 1.00 95.12 264 HIS A N 1
ATOM 2103 C CA . HIS A 1 264 ? -7.138 -0.808 30.902 1.00 95.12 264 HIS A CA 1
ATOM 2104 C C . HIS A 1 264 ? -5.692 -1.292 30.831 1.00 95.12 264 HIS A C 1
ATOM 2106 O O . HIS A 1 264 ? -4.796 -0.544 30.435 1.00 95.12 264 HIS A O 1
ATOM 2112 N N . ASN A 1 265 ? -5.452 -2.549 31.209 1.00 96.25 265 ASN A N 1
ATOM 2113 C CA . ASN A 1 265 ? -4.114 -3.134 31.211 1.00 96.25 265 ASN A CA 1
ATOM 2114 C C . ASN A 1 265 ? -3.478 -3.158 29.818 1.00 96.25 265 ASN A C 1
ATOM 2116 O O . ASN A 1 265 ? -2.262 -3.019 29.719 1.00 96.25 265 ASN A O 1
ATOM 2120 N N . PHE A 1 266 ? -4.275 -3.290 28.755 1.00 94.81 266 PHE A N 1
ATOM 2121 C CA . PHE A 1 266 ? -3.775 -3.208 27.385 1.00 94.81 266 PHE A CA 1
ATOM 2122 C C . PHE A 1 266 ? -3.136 -1.840 27.117 1.00 94.81 266 PHE A C 1
ATOM 2124 O O . PHE A 1 266 ? -1.960 -1.763 26.775 1.00 94.81 266 PHE A O 1
ATOM 2131 N N . TYR A 1 267 ? -3.876 -0.759 27.371 1.00 94.44 267 TYR A N 1
ATOM 2132 C CA . TYR A 1 267 ? -3.416 0.611 27.139 1.00 94.44 267 TYR A CA 1
ATOM 2133 C C . TYR A 1 267 ? -2.229 0.996 28.024 1.00 94.44 267 TYR A C 1
ATOM 2135 O O . TYR A 1 267 ? -1.284 1.642 27.570 1.00 94.44 267 TYR A O 1
ATOM 2143 N N . LYS A 1 268 ? -2.235 0.560 29.290 1.00 93.88 268 LYS A N 1
ATOM 2144 C CA . LYS A 1 268 ? -1.131 0.810 30.229 1.00 93.88 268 LYS A CA 1
ATOM 2145 C C . LYS A 1 268 ? 0.175 0.145 29.784 1.00 93.88 268 LYS A C 1
ATOM 2147 O O . LYS A 1 268 ? 1.239 0.720 30.014 1.00 93.88 268 LYS A O 1
ATOM 2152 N N . LYS A 1 269 ? 0.102 -1.014 29.122 1.00 94.81 269 LYS A N 1
ATOM 2153 C CA . LYS A 1 269 ? 1.264 -1.774 28.633 1.00 94.81 269 LYS A CA 1
ATOM 2154 C C . LYS A 1 269 ? 1.851 -1.269 27.312 1.00 94.81 269 LYS A C 1
ATOM 2156 O O . LYS A 1 269 ? 2.936 -1.712 26.966 1.00 94.81 269 LYS A O 1
ATOM 2161 N N . LEU A 1 270 ? 1.185 -0.359 26.594 1.00 92.38 270 LEU A N 1
ATOM 2162 C CA . LEU A 1 270 ? 1.724 0.194 25.344 1.00 92.38 270 LEU A CA 1
ATOM 2163 C C . LEU A 1 270 ? 3.060 0.904 25.596 1.00 92.38 270 LEU A C 1
ATOM 2165 O O . LEU A 1 270 ? 3.144 1.768 26.471 1.00 92.38 270 LEU A O 1
ATOM 2169 N N . GLU A 1 271 ? 4.096 0.540 24.851 1.00 92.00 271 GLU A N 1
ATOM 2170 C CA . GLU A 1 271 ? 5.434 1.114 25.001 1.00 92.00 271 GLU A CA 1
ATOM 2171 C C . GLU A 1 271 ? 5.479 2.558 24.502 1.00 92.00 271 GLU A C 1
ATOM 2173 O O . GLU A 1 271 ? 4.775 2.930 23.560 1.00 92.00 271 GLU A O 1
ATOM 2178 N N . THR A 1 272 ? 6.311 3.380 25.142 1.00 91.94 272 THR A N 1
ATOM 2179 C CA . THR A 1 272 ? 6.523 4.771 24.744 1.00 91.94 272 THR A CA 1
ATOM 2180 C C . THR A 1 272 ? 7.979 5.058 24.448 1.00 91.94 272 THR A C 1
ATOM 2182 O O . THR A 1 272 ? 8.881 4.434 25.003 1.00 91.94 272 THR A O 1
ATOM 2185 N N . ASN A 1 273 ? 8.208 6.036 23.577 1.00 88.62 273 ASN A N 1
ATOM 2186 C CA . ASN A 1 273 ? 9.540 6.535 23.280 1.00 88.62 273 ASN A CA 1
ATOM 2187 C C . ASN A 1 273 ? 9.500 8.062 23.138 1.00 88.62 273 ASN A C 1
ATOM 2189 O O . ASN A 1 273 ? 8.668 8.601 22.409 1.00 88.62 273 ASN A O 1
ATOM 2193 N N . SER A 1 274 ? 10.406 8.755 23.831 1.00 81.94 274 SER A N 1
ATOM 2194 C CA . SER A 1 274 ? 10.507 10.219 23.825 1.00 81.94 274 SER A CA 1
ATOM 2195 C C . SER A 1 274 ? 10.937 10.796 22.476 1.00 81.94 274 SER A C 1
ATOM 2197 O O . SER A 1 274 ? 10.663 11.960 22.205 1.00 81.94 274 SER A O 1
ATOM 2199 N N . SER A 1 275 ? 11.583 10.003 21.616 1.00 84.25 275 SER A N 1
ATOM 2200 C CA . SER A 1 275 ? 11.946 10.429 20.259 1.00 84.25 275 SER A CA 1
ATOM 2201 C C . SER A 1 275 ? 10.806 10.279 19.249 1.00 84.25 275 SER A C 1
ATOM 2203 O O . SER A 1 275 ? 10.903 10.791 18.134 1.00 84.25 275 SER A O 1
ATOM 2205 N N . THR A 1 276 ? 9.722 9.584 19.611 1.00 83.38 276 THR A N 1
ATOM 2206 C CA . THR A 1 276 ? 8.564 9.415 18.728 1.00 83.38 276 THR A CA 1
ATOM 2207 C C . THR A 1 276 ? 7.735 10.690 18.733 1.00 83.38 276 THR A C 1
ATOM 2209 O O . THR A 1 276 ? 7.208 11.092 19.767 1.00 83.38 276 THR A O 1
ATOM 2212 N N . ARG A 1 277 ? 7.605 11.330 17.568 1.00 81.44 277 ARG A N 1
ATOM 2213 C CA . ARG A 1 277 ? 6.815 12.555 17.420 1.00 81.44 277 ARG A CA 1
ATOM 2214 C C . ARG A 1 277 ? 5.336 12.273 17.696 1.00 81.44 277 ARG A C 1
ATOM 2216 O O . ARG A 1 277 ? 4.768 11.325 17.157 1.00 81.44 277 ARG A O 1
ATOM 2223 N N . TYR A 1 278 ? 4.708 13.131 18.495 1.00 79.75 278 TYR A N 1
ATOM 2224 C CA . TYR A 1 278 ? 3.253 13.181 18.594 1.00 79.75 278 TYR A CA 1
ATOM 2225 C C . TYR A 1 278 ? 2.688 13.716 17.275 1.00 79.75 278 TYR A C 1
ATOM 2227 O O . TYR A 1 278 ? 2.943 14.863 16.905 1.00 79.75 278 TYR A O 1
ATOM 2235 N N . VAL A 1 279 ? 1.963 12.866 16.553 1.00 70.00 279 VAL A N 1
ATOM 2236 C CA . VAL A 1 279 ? 1.258 13.241 15.325 1.00 70.00 279 VAL A CA 1
ATOM 2237 C C . VAL A 1 279 ? -0.225 13.303 15.653 1.00 70.00 279 VAL A C 1
ATOM 2239 O O . VAL A 1 279 ? -0.844 12.281 15.963 1.00 70.00 279 VAL A O 1
ATOM 2242 N N . ASP A 1 280 ? -0.781 14.510 15.609 1.00 67.19 280 ASP A N 1
ATOM 2243 C CA . ASP A 1 280 ? -2.221 14.715 15.683 1.00 67.19 280 ASP A CA 1
ATOM 2244 C C . ASP A 1 280 ? -2.790 14.648 14.267 1.00 67.19 280 ASP A C 1
ATOM 2246 O O . ASP A 1 280 ? -2.626 15.564 13.459 1.00 67.19 280 ASP A O 1
ATOM 2250 N N . THR A 1 281 ? -3.407 13.515 13.953 1.00 57.09 281 THR A N 1
ATOM 2251 C CA . THR A 1 281 ? -3.902 13.214 12.606 1.00 57.09 281 THR A CA 1
ATOM 2252 C C . THR A 1 281 ? -5.040 14.140 12.180 1.00 57.09 281 THR A C 1
ATOM 2254 O O . THR A 1 281 ? -5.226 14.326 10.982 1.00 57.09 281 THR A O 1
ATOM 2257 N N . ASP A 1 282 ? -5.744 14.764 13.130 1.00 56.94 282 ASP A N 1
ATOM 2258 C CA . ASP A 1 282 ? -6.841 15.692 12.842 1.00 56.94 282 ASP A CA 1
ATOM 2259 C C . ASP A 1 282 ? -6.350 17.128 12.576 1.00 56.94 282 ASP A C 1
ATOM 2261 O O . ASP A 1 282 ? -7.070 17.923 11.972 1.00 56.94 282 ASP A O 1
ATOM 2265 N N . LEU A 1 283 ? -5.131 17.481 13.010 1.00 53.34 283 LEU A N 1
ATOM 2266 C CA . LEU A 1 283 ? -4.569 18.831 12.852 1.00 53.34 283 LEU A CA 1
ATOM 2267 C C . LEU A 1 283 ? -3.674 18.981 11.615 1.00 53.34 283 LEU A C 1
ATOM 2269 O O . LEU A 1 283 ? -3.536 20.092 11.107 1.00 53.34 283 LEU A O 1
ATOM 2273 N N . GLU A 1 284 ? -3.076 17.898 11.112 1.00 49.06 284 GLU A N 1
ATOM 2274 C CA . GLU A 1 284 ? -2.213 17.960 9.920 1.00 49.06 284 GLU A CA 1
ATOM 2275 C C . GLU A 1 284 ? -3.003 17.972 8.589 1.00 49.06 284 GLU A C 1
ATOM 2277 O O . GLU A 1 284 ? -2.484 18.482 7.601 1.00 49.06 284 GLU A O 1
ATOM 2282 N N . GLU A 1 285 ? -4.278 17.547 8.552 1.00 41.56 285 GLU A N 1
ATOM 2283 C CA . GLU A 1 285 ? -5.127 17.596 7.334 1.00 41.56 285 GLU A CA 1
ATOM 2284 C C . GLU A 1 285 ? -5.484 19.030 6.868 1.00 41.56 285 GLU A C 1
ATOM 2286 O O . GLU A 1 285 ? -5.957 19.206 5.747 1.00 41.56 285 GLU A O 1
ATOM 2291 N N . PHE A 1 286 ? -5.249 20.065 7.685 1.00 38.84 286 PHE A N 1
ATOM 2292 C CA . PHE A 1 286 ? -5.591 21.459 7.356 1.00 38.84 286 PHE A CA 1
ATOM 2293 C C . PHE A 1 286 ? -4.429 22.303 6.819 1.00 38.84 286 PHE A C 1
ATOM 2295 O O . PHE A 1 286 ? -4.653 23.454 6.447 1.00 38.84 286 PHE A O 1
ATOM 2302 N N . ASN A 1 287 ? -3.205 21.767 6.781 1.00 34.66 287 ASN A N 1
ATOM 2303 C CA . ASN A 1 287 ? -2.022 22.547 6.400 1.00 34.66 287 ASN A CA 1
ATOM 2304 C C . ASN A 1 287 ? -1.574 22.361 4.940 1.00 34.66 287 ASN A C 1
ATOM 2306 O O . ASN A 1 287 ? -0.658 23.060 4.520 1.00 34.66 287 ASN A O 1
ATOM 2310 N N . ASP A 1 288 ? -2.239 21.494 4.171 1.00 34.34 288 ASP A N 1
ATOM 2311 C CA . ASP A 1 288 ? -1.965 21.263 2.743 1.00 34.34 288 ASP A CA 1
ATOM 2312 C C . ASP A 1 288 ? -3.188 21.619 1.864 1.00 34.34 288 ASP A C 1
ATOM 2314 O O . ASP A 1 288 ? -3.701 20.782 1.115 1.00 34.34 288 ASP A O 1
ATOM 2318 N N . VAL A 1 289 ? -3.669 22.868 1.961 1.00 33.31 289 VAL A N 1
ATOM 2319 C CA . VAL A 1 289 ? -4.607 23.482 0.992 1.00 33.31 289 VAL A CA 1
ATOM 2320 C C . VAL A 1 289 ? -3.959 24.689 0.331 1.00 33.31 289 VAL A C 1
ATOM 2322 O O . VAL A 1 289 ? -3.440 25.553 1.072 1.00 33.31 289 VAL A O 1
#

Foldseek 3Di:
DDDPDDDDLWAFDDDDDDDDDDDDDDDDDDDPPPPPPPPPPADPVSVVVVVLVVVVVVSVSRHWDDDPQLETEDEDELPDVPCLDDLNVLSLLQVQQNVQSHKYKYFYDDPPPPDDPVVVLVVLLVVLVVVDPQDDFDPVSSLVSSVVSDVRIDGDDDDQQSAFDSVVCCVPFFPDDQAAPVRHGDDSSQWGIWMGHSPDQRQKIWTDSDPPDPDTGIHHRGDPPNSPPRSDTHRPDPDDDAAAPCCLPVPVVVCCVVHDPVSVVVSVPGHHDNPHDDDDPVPVVPPPD

Mean predicted aligned error: 13.83 Å

Radius of gyration: 22.71 Å; Cα contacts (8 Å, |Δi|>4): 342; chains: 1; bounding box: 52×62×62 Å

InterPro domains:
  IPR057191 Domain of unknown function DUF7869 [PF25273] (76-134)

Sequence (289 aa):
MKRVDKIITLALKNGTTEPLQGCSKDDHISTSLNKSEVSSELNQDQIRAAEGLESLITLSDLGLSHDDRNDMTTPLDTCGGQNKNSHVAAMFLCISKLIPDMRIDHKFLIPGHTHMECDSVHAQIERKKKKTDMSIHLPRDWYNLVRLTSSNITVIIMRNDMFLDFASLYKSPMQLRKVDPSGEKFIWHDVKWFRYSGENESGTIQFKTNIDSPVFKNISFSRRGKANEPFNPQKCYDNPLPISQEKKNKDLLGILHLIDNDCHNFYKKLETNSSTRYVDTDLEEFNDV